Protein AF-A0A367ZL76-F1 (afdb_monomer_lite)

Organism: NCBI:txid2268124

InterPro domains:
  IPR005358 Putative zinc- or iron-chelating domain containing protein [PF03692] (53-136)

pLDDT: mean 91.76, std 6.11, range [69.75, 98.56]

Foldseek 3Di:
DAFPVVVLVVLLVVCVVCVVLLLVLLLVVLVVVPCFCVVVQVVLVVLAFDKDFLLPQPPQFQWWAFLSLLSVQSVVCVVPHDPVVSSQLLSLLSNQVVQWDQDPNWTTRGHSQQDVVVSDRNSVVSDGPVVRQQQFQAPVRDHNDPRMDTPDDDDDHCYPVNVVVSVVSSVVRGDWDDLDPPADTDRIGGSSLSSCCSRPNNVVSSVCCVNHVCNNGPVSVVVVVVSVD

Structure (mmCIF, N/CA/C/O backbone):
data_AF-A0A367ZL76-F1
#
_entry.id   AF-A0A367ZL76-F1
#
loop_
_atom_site.group_PDB
_atom_site.id
_atom_site.type_symbol
_atom_site.label_atom_id
_atom_site.label_alt_id
_atom_site.label_comp_id
_atom_site.label_asym_id
_atom_site.label_entity_id
_atom_site.label_seq_id
_atom_site.pdbx_PDB_ins_code
_atom_site.Cartn_x
_atom_site.Cartn_y
_atom_site.Cartn_z
_atom_site.occupancy
_atom_site.B_iso_or_equiv
_atom_site.auth_seq_id
_atom_site.auth_comp_id
_atom_site.auth_asym_id
_atom_site.auth_atom_id
_atom_site.pdbx_PDB_model_num
ATOM 1 N N . MET A 1 1 ? 11.380 2.731 17.908 1.00 74.88 1 MET A N 1
ATOM 2 C CA . MET A 1 1 ? 10.013 3.275 18.017 1.00 74.88 1 MET A CA 1
ATOM 3 C C . MET A 1 1 ? 9.131 2.071 18.234 1.00 74.88 1 MET A C 1
ATOM 5 O O . MET A 1 1 ? 9.149 1.191 17.380 1.00 74.88 1 MET A O 1
ATOM 9 N N . ASP A 1 2 ? 8.483 1.979 19.387 1.00 87.50 2 ASP A N 1
ATOM 10 C CA . ASP A 1 2 ? 7.754 0.767 19.758 1.00 87.50 2 ASP A CA 1
ATOM 11 C C . ASP A 1 2 ? 6.302 0.869 19.304 1.00 87.50 2 ASP A C 1
ATOM 13 O O . ASP A 1 2 ? 5.706 1.945 19.310 1.00 87.50 2 ASP A O 1
ATOM 17 N N . MET A 1 3 ? 5.745 -0.258 18.872 1.00 93.50 3 MET A N 1
ATOM 18 C CA . MET A 1 3 ? 4.365 -0.319 18.407 1.00 93.50 3 MET A CA 1
ATOM 19 C C . MET A 1 3 ? 3.394 -0.171 19.580 1.00 93.50 3 MET A C 1
ATOM 21 O O . MET A 1 3 ? 3.535 -0.850 20.601 1.00 93.50 3 MET A O 1
ATOM 25 N N . ASN A 1 4 ? 2.365 0.659 19.418 1.00 96.44 4 ASN A N 1
ATOM 26 C CA . ASN A 1 4 ? 1.336 0.861 20.434 1.00 96.44 4 ASN A CA 1
ATOM 27 C C . ASN A 1 4 ? 0.399 -0.359 20.525 1.00 96.44 4 ASN A C 1
ATOM 29 O O . ASN A 1 4 ? -0.630 -0.436 19.850 1.00 96.44 4 ASN A O 1
ATOM 33 N N . GLN A 1 5 ? 0.761 -1.330 21.368 1.00 96.44 5 GLN A N 1
ATOM 34 C CA . GLN A 1 5 ? 0.045 -2.607 21.500 1.00 96.44 5 GLN A CA 1
ATOM 35 C C . GLN A 1 5 ? -1.406 -2.440 21.972 1.00 96.44 5 GLN A C 1
ATOM 37 O O . GLN A 1 5 ? -2.297 -3.155 21.515 1.00 96.44 5 GLN A O 1
ATOM 42 N N . THR A 1 6 ? -1.668 -1.468 22.850 1.00 97.62 6 THR A N 1
ATOM 43 C CA . THR A 1 6 ? -3.025 -1.178 23.335 1.00 97.62 6 THR A CA 1
ATOM 44 C C . THR A 1 6 ? -3.912 -0.662 22.208 1.00 97.62 6 THR A C 1
ATOM 46 O O . THR A 1 6 ? -5.056 -1.101 22.077 1.00 97.62 6 THR A O 1
ATOM 49 N N . LEU A 1 7 ? -3.397 0.258 21.384 1.00 97.50 7 LEU A N 1
ATOM 50 C CA . LEU A 1 7 ? -4.126 0.763 20.224 1.00 97.50 7 LEU A CA 1
ATOM 51 C C . LEU A 1 7 ? -4.328 -0.335 19.178 1.00 97.50 7 LEU A C 1
ATOM 53 O O . LEU A 1 7 ? -5.436 -0.465 18.665 1.00 97.50 7 LEU A O 1
ATOM 57 N N . LEU A 1 8 ? -3.298 -1.142 18.897 1.00 97.56 8 LEU A N 1
ATOM 58 C CA . LEU A 1 8 ? -3.395 -2.257 17.955 1.00 97.56 8 LEU A CA 1
ATOM 59 C C . LEU A 1 8 ? -4.484 -3.247 18.376 1.00 97.56 8 LEU A C 1
ATOM 61 O O . LEU A 1 8 ? -5.343 -3.572 17.564 1.00 97.56 8 LEU A O 1
ATOM 65 N N . SER A 1 9 ? -4.484 -3.678 19.639 1.00 97.81 9 SER A N 1
ATOM 66 C CA . SER A 1 9 ? -5.481 -4.617 20.164 1.00 97.81 9 SER A CA 1
ATOM 67 C C . SER A 1 9 ? -6.907 -4.072 20.008 1.00 97.81 9 SER A C 1
ATOM 69 O O . SER A 1 9 ? -7.743 -4.696 19.356 1.00 97.81 9 SER A O 1
ATOM 71 N N . ARG A 1 10 ? -7.149 -2.832 20.462 1.00 98.06 10 ARG A N 1
ATOM 72 C CA . ARG A 1 10 ? -8.456 -2.166 20.308 1.00 98.06 10 ARG A CA 1
ATOM 73 C C . ARG A 1 10 ? -8.877 -2.027 18.848 1.00 98.06 10 ARG A C 1
ATOM 75 O O . ARG A 1 10 ? -10.049 -2.209 18.536 1.00 98.06 10 ARG A O 1
ATOM 82 N N . LEU A 1 11 ? -7.940 -1.689 17.962 1.00 98.12 11 LEU A N 1
ATOM 83 C CA . LEU A 1 11 ? -8.207 -1.578 16.531 1.00 98.12 11 LEU A CA 1
ATOM 84 C C . LEU A 1 11 ? -8.588 -2.934 15.932 1.00 98.12 11 LEU A C 1
ATOM 86 O O . LEU A 1 11 ? -9.481 -2.983 15.095 1.00 98.12 11 LEU A O 1
ATOM 90 N N . MET A 1 12 ? -7.933 -4.028 16.330 1.00 98.06 12 MET A N 1
ATOM 91 C CA . MET A 1 12 ? -8.240 -5.357 15.795 1.00 98.06 12 MET A CA 1
ATOM 92 C C . MET A 1 12 ? -9.598 -5.869 16.285 1.00 98.06 12 MET A C 1
ATOM 94 O O . MET A 1 12 ? -10.345 -6.427 15.478 1.00 98.06 12 MET A O 1
ATOM 98 N N . ASP A 1 13 ? -9.948 -5.620 17.550 1.00 98.19 13 ASP A N 1
ATOM 99 C CA . ASP A 1 13 ? -11.282 -5.914 18.093 1.00 98.19 13 ASP A CA 1
ATOM 100 C C . ASP A 1 13 ? -12.370 -5.145 17.334 1.00 98.19 13 ASP A C 1
ATOM 102 O O . ASP A 1 13 ? -13.385 -5.705 16.915 1.00 98.19 13 ASP A O 1
ATOM 106 N N . ASP A 1 14 ? -12.126 -3.858 17.097 1.00 98.12 14 ASP A N 1
ATOM 107 C CA . ASP A 1 14 ? -13.028 -2.979 16.364 1.00 98.12 14 ASP A CA 1
ATOM 108 C C . ASP A 1 14 ? -13.160 -3.374 14.881 1.00 98.12 14 ASP A C 1
ATOM 110 O O . ASP A 1 14 ? -14.270 -3.433 14.347 1.00 98.12 14 ASP A O 1
ATOM 114 N N . VAL A 1 15 ? -12.052 -3.739 14.225 1.00 98.12 15 VAL A N 1
ATOM 115 C CA . VAL A 1 15 ? -12.063 -4.307 12.869 1.00 98.12 15 VAL A CA 1
ATOM 116 C C . VAL A 1 15 ? -12.888 -5.587 12.834 1.00 98.12 15 VAL A C 1
ATOM 118 O O . VAL A 1 15 ? -13.666 -5.754 11.900 1.00 98.12 15 VAL A O 1
ATOM 121 N N . GLU A 1 16 ? -12.759 -6.485 13.811 1.00 97.50 16 GLU A N 1
ATOM 122 C CA . GLU A 1 16 ? -13.524 -7.736 13.833 1.00 97.50 16 GLU A CA 1
ATOM 123 C C . GLU A 1 16 ? -15.026 -7.480 14.021 1.00 97.50 16 GLU A C 1
ATOM 125 O O . GLU A 1 16 ? -15.838 -8.024 13.267 1.00 97.50 16 GLU A O 1
ATOM 130 N N . ALA A 1 17 ? -15.393 -6.598 14.953 1.00 98.19 17 ALA A N 1
ATOM 131 C CA . ALA A 1 17 ? -16.783 -6.249 15.240 1.00 98.19 17 ALA A CA 1
ATOM 132 C C . ALA A 1 17 ? -17.466 -5.499 14.081 1.00 98.19 17 ALA A C 1
ATOM 134 O O . ALA A 1 17 ? -18.638 -5.740 13.780 1.00 98.19 17 ALA A O 1
ATOM 135 N N . HIS A 1 18 ? -16.738 -4.613 13.395 1.00 98.31 18 HIS A N 1
ATOM 136 C CA . HIS A 1 18 ? -17.308 -3.667 12.428 1.00 98.31 18 HIS A CA 1
ATOM 137 C C . HIS A 1 18 ? -16.842 -3.888 10.982 1.00 98.31 18 HIS A C 1
ATOM 139 O O . HIS A 1 18 ? -17.105 -3.054 10.107 1.00 98.31 18 HIS A O 1
ATOM 145 N N . PHE A 1 19 ? -16.221 -5.034 10.678 1.00 98.50 19 PHE A N 1
ATOM 146 C CA . PHE A 1 19 ? -15.614 -5.304 9.370 1.00 98.50 19 PHE A CA 1
ATOM 147 C C . PHE A 1 19 ? -16.551 -5.037 8.181 1.00 98.50 19 PHE A C 1
ATOM 149 O O . PHE A 1 19 ? -16.131 -4.486 7.164 1.00 98.50 19 PHE A O 1
ATOM 156 N N . GLY A 1 20 ? -17.832 -5.409 8.288 1.00 98.38 20 GLY A N 1
ATOM 157 C CA . GLY A 1 20 ? -18.810 -5.190 7.216 1.00 98.38 20 GLY A CA 1
ATOM 158 C C . GLY A 1 20 ? -18.990 -3.711 6.853 1.00 98.38 20 GLY A C 1
ATOM 159 O O . GLY A 1 20 ? -19.074 -3.374 5.670 1.00 98.38 20 GLY A O 1
ATOM 160 N N . ALA A 1 21 ? -18.989 -2.825 7.852 1.00 98.31 21 ALA A N 1
ATOM 161 C CA . ALA A 1 21 ? -19.092 -1.385 7.641 1.00 98.31 21 ALA A CA 1
ATOM 162 C C . ALA A 1 21 ? -17.814 -0.817 7.004 1.00 98.31 21 ALA A C 1
ATOM 164 O O . ALA A 1 21 ? -17.902 -0.015 6.071 1.00 98.31 21 ALA A O 1
ATOM 165 N N . TYR A 1 22 ? -16.637 -1.275 7.444 1.00 98.44 22 TYR A N 1
ATOM 166 C CA . TYR A 1 22 ? -15.348 -0.849 6.878 1.00 98.44 22 TYR A CA 1
ATOM 167 C C . TYR A 1 22 ? -15.199 -1.286 5.433 1.00 98.44 22 TYR A C 1
ATOM 169 O O . TYR A 1 22 ? -14.896 -0.460 4.574 1.00 98.44 22 TYR A O 1
ATOM 177 N N . LEU A 1 23 ? -15.520 -2.548 5.144 1.00 98.38 23 LEU A N 1
ATOM 178 C CA . LEU A 1 23 ? -15.531 -3.082 3.789 1.00 98.38 23 LEU A CA 1
ATOM 179 C C . LEU A 1 23 ? -16.425 -2.247 2.866 1.00 98.38 23 LEU A C 1
ATOM 181 O O . LEU A 1 23 ? -15.996 -1.866 1.779 1.00 98.38 23 LEU A O 1
ATOM 185 N N . LYS A 1 24 ? -17.647 -1.917 3.306 1.00 98.25 24 LYS A N 1
ATOM 186 C CA . LYS A 1 24 ? -18.568 -1.085 2.522 1.00 98.25 24 LYS A CA 1
ATOM 187 C C . LYS A 1 24 ? -17.958 0.284 2.205 1.00 98.25 24 LYS A C 1
ATOM 189 O O . LYS A 1 24 ? -17.983 0.690 1.048 1.00 98.25 24 LYS A O 1
ATOM 194 N N . ARG A 1 25 ? -17.393 0.978 3.199 1.00 98.25 25 ARG A N 1
ATOM 195 C CA . ARG A 1 25 ? -16.771 2.304 3.012 1.00 98.25 25 ARG A CA 1
ATOM 196 C C . ARG A 1 25 ? -15.567 2.256 2.067 1.00 98.25 25 ARG A C 1
ATOM 198 O O . ARG A 1 25 ? -15.474 3.076 1.162 1.00 98.25 25 ARG A O 1
ATOM 205 N N . ILE A 1 26 ? -14.699 1.259 2.229 1.00 97.81 26 ILE A N 1
ATOM 206 C CA . ILE A 1 26 ? -13.517 1.022 1.384 1.00 97.81 26 ILE A CA 1
ATOM 207 C C . ILE A 1 26 ? -13.893 0.855 -0.096 1.00 97.81 26 ILE A C 1
ATOM 209 O O . ILE A 1 26 ? -13.276 1.473 -0.968 1.00 97.81 26 ILE A O 1
ATOM 213 N N . LEU A 1 27 ? -14.911 0.036 -0.382 1.00 97.56 27 LEU A N 1
ATOM 214 C CA . LEU A 1 27 ? -15.357 -0.236 -1.752 1.00 97.56 27 LEU A CA 1
ATOM 215 C C . LEU A 1 27 ? -16.113 0.956 -2.360 1.00 97.56 27 LEU A C 1
ATOM 217 O O . LEU A 1 27 ? -15.884 1.301 -3.524 1.00 97.56 27 LEU A O 1
ATOM 221 N N . LEU A 1 28 ? -16.981 1.610 -1.577 1.00 97.44 28 LEU A N 1
ATOM 222 C CA . LEU A 1 28 ? -17.715 2.798 -2.026 1.00 97.44 28 LEU A CA 1
ATOM 223 C C . LEU A 1 28 ? -16.769 3.938 -2.383 1.00 97.44 28 LEU A C 1
ATOM 225 O O . LEU A 1 28 ? -16.916 4.509 -3.457 1.00 97.44 28 LEU A O 1
ATOM 229 N N . ALA A 1 29 ? -15.740 4.182 -1.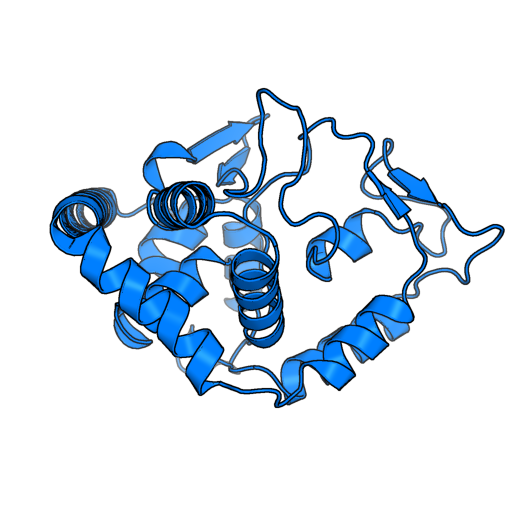572 1.00 96.00 29 ALA A N 1
ATOM 230 C CA . ALA A 1 29 ? -14.777 5.241 -1.832 1.00 96.00 29 ALA A CA 1
ATOM 231 C C . ALA A 1 29 ? -14.137 5.153 -3.226 1.00 96.00 29 ALA A C 1
ATOM 233 O O . ALA A 1 29 ? -14.003 6.158 -3.912 1.00 96.00 29 ALA A O 1
ATOM 234 N N . SER A 1 30 ? -13.779 3.949 -3.687 1.00 94.38 30 SER A N 1
ATOM 235 C CA . SER A 1 30 ? -13.193 3.776 -5.028 1.00 94.38 30 SER A CA 1
ATOM 236 C C . SER A 1 30 ? -14.213 3.880 -6.159 1.00 94.38 30 SER A C 1
ATOM 238 O O . SER A 1 30 ? -13.843 4.179 -7.297 1.00 94.38 30 SER A O 1
ATOM 240 N N . THR A 1 31 ? -15.487 3.633 -5.859 1.00 93.69 31 THR A N 1
ATOM 241 C CA . THR A 1 31 ? -16.592 3.835 -6.801 1.00 93.69 31 THR A CA 1
ATOM 242 C C . THR A 1 31 ? -16.880 5.330 -6.956 1.00 93.69 31 THR A C 1
ATOM 244 O O . THR A 1 31 ? -16.923 5.824 -8.080 1.00 93.69 31 THR A O 1
ATOM 247 N N . GLU A 1 32 ? -16.989 6.047 -5.835 1.00 94.38 32 GLU A N 1
ATOM 248 C CA . GLU A 1 32 ? -17.262 7.488 -5.747 1.00 94.38 32 GLU A CA 1
ATOM 249 C C . GLU A 1 32 ? -16.110 8.344 -6.279 1.00 94.38 32 GLU A C 1
ATOM 251 O O . GLU A 1 32 ? -16.359 9.361 -6.919 1.00 94.38 32 GLU A O 1
ATOM 256 N N . TYR A 1 33 ? -14.860 7.901 -6.103 1.00 93.19 33 TYR A N 1
ATOM 257 C CA . TYR A 1 33 ? -13.687 8.552 -6.697 1.00 93.19 33 TYR A CA 1
ATOM 258 C C . TYR A 1 33 ? -13.781 8.661 -8.233 1.00 93.19 33 TYR A C 1
ATOM 260 O O . TYR A 1 33 ? -13.236 9.578 -8.846 1.00 93.19 33 TYR A O 1
ATOM 268 N N . GLY A 1 34 ? -14.505 7.741 -8.880 1.00 92.00 34 GLY A N 1
ATOM 269 C CA . GLY A 1 34 ? -14.722 7.776 -10.322 1.00 92.00 34 GLY A CA 1
ATOM 270 C C . GLY A 1 34 ? -13.472 7.418 -11.134 1.00 92.00 34 GLY A C 1
ATOM 271 O O . GLY A 1 34 ? -12.679 6.564 -10.745 1.00 92.00 34 GLY A O 1
ATOM 272 N N . MET A 1 35 ? -13.345 8.017 -12.320 1.00 91.62 35 MET A N 1
ATOM 273 C CA . MET A 1 35 ? -12.279 7.719 -13.291 1.00 91.62 35 MET A CA 1
ATOM 274 C C . MET A 1 35 ? -11.158 8.764 -13.320 1.00 91.62 35 MET A C 1
ATOM 276 O O . MET A 1 35 ? -10.256 8.655 -14.149 1.00 91.62 35 MET A O 1
ATOM 280 N N . PHE A 1 36 ? -11.213 9.783 -12.461 1.00 91.81 36 PHE A N 1
ATOM 281 C CA . PHE A 1 36 ? -10.208 10.843 -12.440 1.00 91.81 36 PHE A CA 1
ATOM 282 C C . PHE A 1 36 ? -8.806 10.252 -12.224 1.00 91.81 36 PHE A C 1
ATOM 284 O O . PHE A 1 36 ? -8.637 9.342 -11.423 1.00 91.81 36 PHE A O 1
ATOM 291 N N . GLY A 1 37 ? -7.811 10.703 -12.991 1.00 93.12 37 GLY A N 1
ATOM 292 C CA . GLY A 1 37 ? -6.417 10.258 -12.863 1.00 93.12 37 GLY A CA 1
ATOM 293 C C . GLY A 1 37 ? -6.109 8.808 -13.279 1.00 93.12 37 GLY A C 1
ATOM 294 O O . GLY A 1 37 ? -4.978 8.532 -13.667 1.00 93.12 37 GLY A O 1
ATOM 295 N N . LEU A 1 38 ? -7.076 7.881 -13.278 1.00 94.75 38 LEU A N 1
ATOM 296 C CA . LEU A 1 38 ? -6.830 6.458 -13.568 1.00 94.75 38 LEU A CA 1
ATOM 297 C C . LEU A 1 38 ? -6.291 6.196 -14.986 1.00 94.75 38 LEU A C 1
ATOM 299 O O . LEU A 1 38 ? -5.330 5.437 -15.096 1.00 94.75 38 LEU A O 1
ATOM 303 N N . PRO A 1 39 ? -6.808 6.826 -16.064 1.00 95.00 39 PRO A N 1
ATOM 304 C CA . PRO A 1 39 ? -6.225 6.665 -17.396 1.00 95.00 39 PRO A CA 1
ATOM 305 C C . PRO A 1 39 ? -4.779 7.164 -17.484 1.00 95.00 39 PRO A C 1
ATOM 307 O O . PRO A 1 39 ? -3.963 6.558 -18.175 1.00 95.00 39 PRO A O 1
ATOM 310 N N . LEU A 1 40 ? -4.451 8.247 -16.767 1.00 94.44 40 LEU A N 1
ATOM 311 C CA . LEU A 1 40 ? -3.082 8.752 -16.683 1.00 94.44 40 LEU A CA 1
ATOM 312 C C . LEU A 1 40 ? -2.195 7.758 -15.927 1.00 94.44 40 LEU A C 1
ATOM 314 O O . LEU A 1 40 ? -1.129 7.411 -16.424 1.00 94.44 40 LEU A O 1
ATOM 318 N N . LEU A 1 41 ? -2.650 7.240 -14.783 1.00 95.56 41 LEU A N 1
ATOM 319 C CA . LEU A 1 41 ? -1.924 6.210 -14.039 1.00 95.56 41 LEU A CA 1
ATOM 320 C C . LEU A 1 41 ? -1.647 4.973 -14.907 1.00 95.56 41 LEU A C 1
ATOM 322 O O . LEU A 1 41 ? -0.512 4.505 -14.950 1.00 95.56 41 LEU A O 1
ATOM 326 N N . ASP A 1 42 ? -2.657 4.469 -15.621 1.00 94.25 42 ASP A N 1
ATOM 327 C CA . ASP A 1 42 ? -2.503 3.319 -16.518 1.00 94.25 42 ASP A CA 1
ATOM 328 C C . ASP A 1 42 ? -1.489 3.617 -17.638 1.00 94.25 42 ASP A C 1
ATOM 330 O O . ASP A 1 42 ? -0.660 2.764 -17.959 1.00 94.25 42 ASP A O 1
ATOM 334 N N . ALA A 1 43 ? -1.503 4.826 -18.211 1.00 93.06 43 ALA A N 1
ATOM 335 C CA . ALA A 1 43 ? -0.513 5.244 -19.204 1.00 93.06 43 ALA A CA 1
ATOM 336 C C . ALA A 1 43 ? 0.912 5.262 -18.623 1.00 93.06 43 ALA A C 1
ATOM 338 O O . ALA A 1 43 ? 1.822 4.701 -19.231 1.00 93.06 43 ALA A O 1
ATOM 339 N N . LEU A 1 44 ? 1.096 5.822 -17.423 1.00 92.81 44 LEU A N 1
ATOM 340 C CA . LEU A 1 44 ? 2.391 5.854 -16.735 1.00 92.81 44 LEU A CA 1
ATOM 341 C C . LEU A 1 44 ? 2.877 4.440 -16.362 1.00 92.81 44 LEU A C 1
ATOM 343 O O . LEU A 1 44 ? 4.062 4.140 -16.482 1.00 92.81 44 LEU A O 1
ATOM 347 N N . HIS A 1 45 ? 1.984 3.536 -15.942 1.00 91.44 45 HIS A N 1
ATOM 348 C CA . HIS A 1 45 ? 2.327 2.129 -15.685 1.00 91.44 45 HIS A CA 1
ATOM 349 C C . HIS A 1 45 ? 2.730 1.376 -16.953 1.00 91.44 45 HIS A C 1
ATOM 351 O O . HIS A 1 45 ? 3.576 0.483 -16.871 1.00 91.44 45 HIS A O 1
ATOM 357 N N . ASN A 1 46 ? 2.095 1.683 -18.085 1.00 89.44 46 ASN A N 1
ATOM 358 C CA . ASN A 1 46 ? 2.357 1.039 -19.374 1.00 89.44 46 ASN A CA 1
ATOM 359 C C . ASN A 1 46 ? 3.658 1.511 -20.028 1.00 89.44 46 ASN A C 1
ATOM 361 O O . ASN A 1 46 ? 4.197 0.787 -20.861 1.00 89.44 46 ASN A O 1
ATOM 365 N N . ASP A 1 47 ? 4.150 2.684 -19.641 1.00 88.38 47 ASP A N 1
ATOM 366 C CA . ASP A 1 47 ? 5.437 3.217 -20.084 1.00 88.38 47 ASP A CA 1
ATOM 367 C C . ASP A 1 47 ? 6.635 2.483 -19.450 1.00 88.38 47 ASP A C 1
ATOM 369 O O . ASP A 1 47 ? 7.727 2.449 -20.011 1.00 88.38 47 ASP A O 1
ATOM 373 N N . LEU A 1 48 ? 6.432 1.830 -18.299 1.00 88.31 48 LEU A N 1
ATOM 374 C CA . LEU A 1 48 ? 7.482 1.044 -17.661 1.00 88.31 48 LEU A CA 1
ATOM 375 C C . LEU A 1 48 ? 7.736 -0.295 -18.372 1.00 88.31 48 LEU A C 1
ATOM 377 O O . LEU A 1 48 ? 6.786 -0.962 -18.804 1.00 88.31 48 LEU A O 1
ATOM 381 N N . PRO A 1 49 ? 8.996 -0.776 -18.391 1.00 86.94 49 PRO A N 1
ATOM 382 C CA . PRO A 1 49 ? 9.313 -2.090 -18.928 1.00 86.94 49 PRO A CA 1
ATOM 383 C C . PRO A 1 49 ? 8.509 -3.202 -18.256 1.00 86.94 49 PRO A C 1
ATOM 385 O O . PRO A 1 49 ? 8.280 -3.217 -17.040 1.00 86.94 49 PRO A O 1
ATOM 388 N N . ARG A 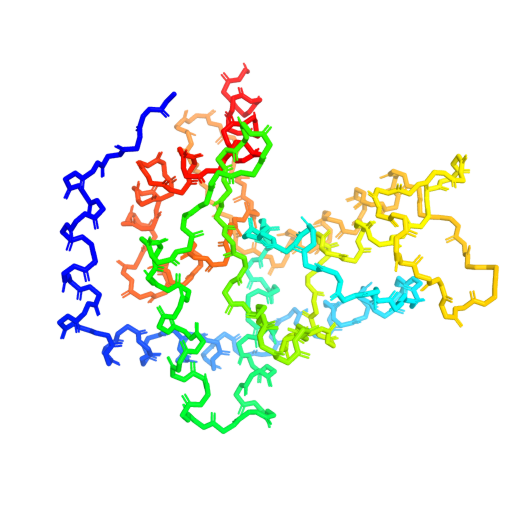1 50 ? 8.084 -4.179 -19.059 1.00 85.56 50 ARG A N 1
ATOM 389 C CA . ARG A 1 50 ? 7.331 -5.319 -18.544 1.00 85.56 50 ARG A CA 1
ATOM 390 C C . ARG A 1 50 ? 8.285 -6.309 -17.901 1.00 85.56 50 ARG A C 1
ATOM 392 O O . ARG A 1 50 ? 9.252 -6.745 -18.515 1.00 85.56 50 ARG A O 1
ATOM 399 N N . THR A 1 51 ? 7.956 -6.705 -16.679 1.00 87.56 51 THR A N 1
ATOM 400 C CA . THR A 1 51 ? 8.715 -7.693 -15.913 1.00 87.56 51 THR A CA 1
ATOM 401 C C . THR A 1 51 ? 7.827 -8.830 -15.426 1.00 87.56 51 THR A C 1
ATOM 403 O O . THR A 1 51 ? 6.618 -8.651 -15.208 1.00 87.56 51 THR A O 1
ATOM 406 N N . ARG A 1 52 ? 8.442 -9.997 -15.226 1.00 87.38 52 ARG A N 1
ATOM 407 C CA . ARG A 1 52 ? 7.859 -11.165 -14.567 1.00 87.38 52 ARG A CA 1
ATOM 408 C C . ARG A 1 52 ? 8.531 -11.386 -13.215 1.00 87.38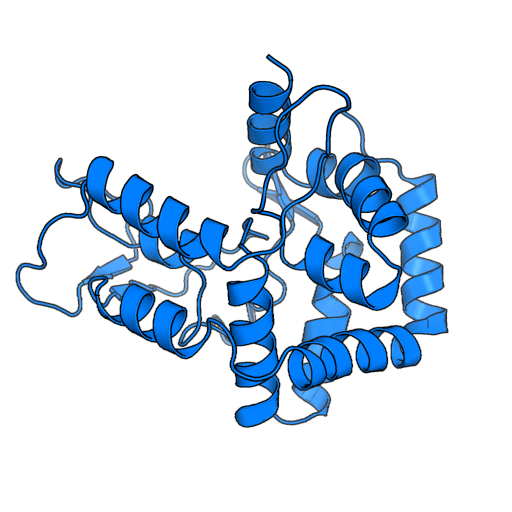 52 ARG A C 1
ATOM 410 O O . ARG A 1 52 ? 9.749 -11.508 -13.136 1.00 87.38 52 ARG A O 1
ATOM 417 N N . CYS A 1 53 ? 7.721 -11.455 -12.163 1.00 88.44 53 CYS A N 1
ATOM 418 C CA . CYS A 1 53 ? 8.161 -11.856 -10.830 1.00 88.44 53 CYS A CA 1
ATOM 419 C C . CYS A 1 53 ? 8.437 -13.368 -10.782 1.00 88.44 53 CYS A C 1
ATOM 421 O O . CYS A 1 53 ? 7.658 -14.148 -11.324 1.00 88.44 53 CYS A O 1
ATOM 423 N N . GLY A 1 54 ? 9.505 -13.784 -10.096 1.00 87.69 54 GLY A N 1
ATOM 424 C CA . GLY A 1 54 ? 9.804 -15.194 -9.811 1.00 87.69 54 GLY A CA 1
ATOM 425 C C . GLY A 1 54 ? 9.001 -15.796 -8.651 1.00 87.69 54 GLY A C 1
ATOM 426 O O . GLY A 1 54 ? 9.289 -16.910 -8.221 1.00 87.69 54 GLY A O 1
ATOM 427 N N . ASP A 1 55 ? 8.022 -15.061 -8.110 1.00 88.19 55 ASP A N 1
ATOM 428 C CA . ASP A 1 55 ? 7.020 -15.576 -7.172 1.00 88.19 55 ASP A CA 1
ATOM 429 C C . ASP A 1 55 ? 7.595 -16.218 -5.888 1.00 88.19 55 ASP A C 1
ATOM 431 O O . ASP A 1 55 ? 6.997 -17.107 -5.272 1.00 88.19 55 ASP A O 1
ATOM 435 N N . CYS A 1 56 ? 8.762 -15.747 -5.434 1.00 88.06 56 CYS A N 1
ATOM 436 C CA . CYS A 1 56 ? 9.438 -16.255 -4.234 1.00 88.06 56 CYS A CA 1
ATOM 437 C C . CYS A 1 56 ? 8.904 -15.670 -2.914 1.00 88.06 56 CYS A C 1
ATOM 439 O O . CYS A 1 56 ? 9.164 -16.228 -1.855 1.00 88.06 56 CYS A O 1
ATOM 441 N N . GLY A 1 57 ? 8.174 -14.550 -2.956 1.00 87.62 57 GLY A N 1
ATOM 442 C CA . GLY A 1 57 ? 7.616 -13.897 -1.763 1.00 87.62 57 GLY A CA 1
ATOM 443 C C . GLY A 1 57 ? 8.614 -13.078 -0.930 1.00 87.62 57 GLY A C 1
ATOM 444 O O . GLY A 1 57 ? 8.213 -12.433 0.037 1.00 87.62 57 GLY A O 1
ATOM 445 N N . ALA A 1 58 ? 9.900 -13.045 -1.298 1.00 85.88 58 ALA A N 1
ATOM 446 C CA . ALA A 1 58 ? 10.947 -12.393 -0.503 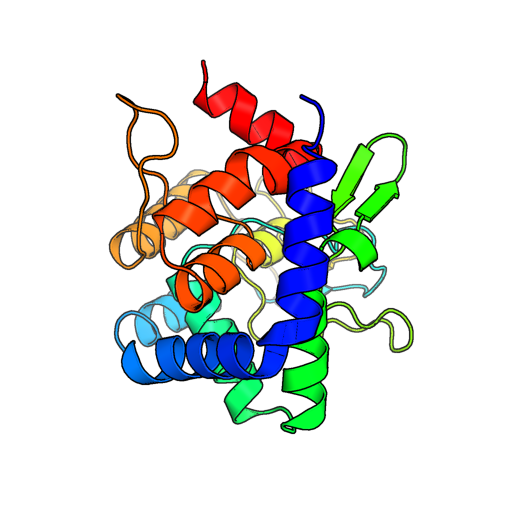1.00 85.88 58 ALA A CA 1
ATOM 447 C C . ALA A 1 58 ? 10.735 -10.874 -0.328 1.00 85.88 58 ALA A C 1
ATOM 449 O O . ALA A 1 58 ? 10.951 -10.340 0.761 1.00 85.88 58 ALA A O 1
ATOM 450 N N . CYS A 1 59 ? 10.270 -10.190 -1.379 1.00 86.12 59 CYS A N 1
ATOM 451 C CA . CYS A 1 59 ? 9.987 -8.750 -1.372 1.00 86.12 59 CYS A CA 1
ATOM 452 C C . CYS A 1 59 ? 8.517 -8.402 -1.067 1.00 86.12 59 CYS A C 1
ATOM 454 O O . CYS A 1 59 ? 8.154 -7.227 -1.063 1.00 86.12 59 CYS A O 1
ATOM 456 N N . CYS A 1 60 ? 7.653 -9.396 -0.816 1.00 89.88 60 CYS A N 1
ATOM 457 C CA . CYS A 1 60 ? 6.217 -9.186 -0.613 1.00 89.88 60 CYS A CA 1
ATOM 458 C C . CYS A 1 60 ? 5.909 -8.607 0.777 1.00 89.88 60 CYS A C 1
ATOM 460 O O . CYS A 1 60 ? 5.526 -9.328 1.700 1.00 89.88 60 CYS A O 1
ATOM 462 N N . ASN A 1 61 ? 6.008 -7.284 0.891 1.00 90.06 61 ASN A N 1
ATOM 463 C CA . ASN A 1 61 ? 5.665 -6.514 2.086 1.00 90.06 61 ASN A CA 1
ATOM 464 C C . ASN A 1 61 ? 4.605 -5.446 1.773 1.00 90.06 61 ASN A C 1
ATOM 466 O O . ASN A 1 61 ? 4.306 -5.169 0.609 1.00 90.06 61 ASN A O 1
ATOM 470 N N . ALA A 1 62 ? 4.023 -4.857 2.813 1.00 88.31 62 ALA A N 1
ATOM 471 C CA . ALA A 1 62 ? 3.221 -3.650 2.712 1.00 88.31 62 ALA A CA 1
ATOM 472 C C . ALA A 1 62 ? 4.124 -2.498 2.250 1.00 88.31 62 ALA A C 1
ATOM 474 O O . ALA A 1 62 ? 4.955 -1.993 3.005 1.00 88.31 62 ALA A O 1
ATOM 475 N N . VAL A 1 63 ? 3.999 -2.143 0.973 1.00 88.25 63 VAL A N 1
ATOM 476 C CA . VAL A 1 63 ? 4.734 -1.042 0.348 1.00 88.25 63 VAL A CA 1
ATOM 477 C C . VAL A 1 63 ? 3.881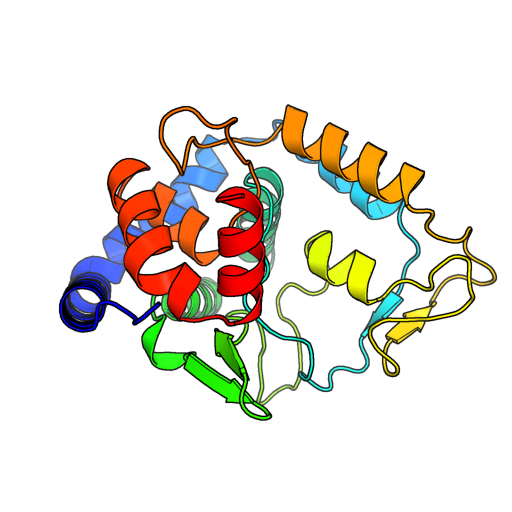 0.218 0.347 1.00 88.25 63 VAL A C 1
ATOM 479 O O . VAL A 1 63 ? 2.658 0.139 0.219 1.00 88.25 63 VAL A O 1
ATOM 482 N N . SER A 1 64 ? 4.530 1.375 0.468 1.00 92.62 64 SER A N 1
ATOM 483 C CA . SER A 1 64 ? 3.854 2.661 0.330 1.00 92.62 64 SER A CA 1
ATOM 484 C C . SER A 1 64 ? 3.467 2.918 -1.121 1.00 92.62 64 SER A C 1
ATOM 486 O O . SER A 1 64 ? 4.271 2.722 -2.032 1.00 92.62 64 SER A O 1
ATOM 488 N N . ILE A 1 65 ? 2.229 3.358 -1.320 1.00 95.31 65 ILE A N 1
ATOM 489 C CA . ILE A 1 65 ? 1.622 3.649 -2.615 1.00 95.31 65 ILE A CA 1
ATOM 490 C C . ILE A 1 65 ? 0.882 4.990 -2.547 1.00 95.31 65 ILE A C 1
ATOM 492 O O . ILE A 1 65 ? 0.426 5.376 -1.464 1.00 95.31 65 ILE A O 1
ATOM 496 N N . PRO A 1 66 ? 0.703 5.693 -3.670 1.00 96.25 66 PRO A N 1
ATOM 497 C CA . PRO A 1 66 ? -0.206 6.827 -3.746 1.00 96.25 66 PRO A CA 1
ATOM 498 C C . PRO A 1 66 ? -1.682 6.413 -3.731 1.00 96.25 66 PRO A C 1
ATOM 500 O O . PRO A 1 66 ? -2.036 5.287 -4.092 1.00 96.25 66 PRO A O 1
ATOM 503 N N . SER A 1 67 ? -2.567 7.327 -3.331 1.00 96.94 67 SER A N 1
ATOM 504 C CA . SER A 1 67 ? -4.017 7.060 -3.246 1.00 96.94 67 SER A CA 1
ATOM 505 C C . SER A 1 67 ? -4.635 6.649 -4.583 1.00 96.94 67 SER A C 1
ATOM 507 O O . SER A 1 67 ? -5.515 5.786 -4.614 1.00 96.94 67 SER A O 1
ATOM 509 N N . ILE A 1 68 ? -4.148 7.186 -5.705 1.00 96.94 68 ILE A N 1
ATOM 510 C CA . ILE A 1 68 ? -4.621 6.769 -7.030 1.00 96.94 68 ILE A CA 1
ATOM 511 C C . ILE A 1 68 ? -4.316 5.285 -7.310 1.00 96.94 68 ILE A C 1
ATOM 513 O O . ILE A 1 68 ? -5.146 4.579 -7.887 1.00 96.94 68 ILE A O 1
ATOM 517 N N . GLU A 1 69 ? -3.177 4.764 -6.836 1.00 97.25 69 GLU A N 1
ATOM 518 C CA . GLU A 1 69 ? -2.839 3.341 -6.968 1.00 97.25 69 GLU A CA 1
ATOM 519 C C . GLU A 1 69 ? -3.721 2.468 -6.072 1.00 97.25 69 GLU A C 1
ATOM 521 O O . GLU A 1 69 ? -4.134 1.386 -6.495 1.00 97.25 69 GLU A O 1
ATOM 526 N N . TYR A 1 70 ? -4.090 2.950 -4.878 1.00 97.62 70 TYR A N 1
ATOM 527 C CA . TYR A 1 70 ? -5.104 2.290 -4.051 1.00 97.62 70 TYR A CA 1
ATOM 528 C C . TYR A 1 70 ? -6.415 2.129 -4.832 1.00 97.62 70 TYR A C 1
ATOM 530 O O . TYR A 1 70 ? -6.927 1.014 -4.948 1.00 97.62 70 TYR A O 1
ATOM 538 N N . HIS A 1 71 ? -6.933 3.206 -5.430 1.00 97.75 71 HIS A N 1
ATOM 539 C CA . HIS A 1 71 ? -8.182 3.144 -6.192 1.00 97.75 71 HIS A CA 1
ATOM 540 C C . HIS A 1 71 ? -8.078 2.197 -7.383 1.00 97.75 71 HIS A C 1
ATOM 542 O O . HIS A 1 71 ? -9.000 1.414 -7.635 1.00 97.75 71 HIS A O 1
ATOM 548 N N . ARG A 1 72 ? -6.941 2.208 -8.083 1.00 97.44 72 ARG A N 1
ATOM 549 C CA . ARG A 1 72 ? -6.692 1.288 -9.193 1.00 97.44 72 ARG A CA 1
ATOM 550 C C . ARG A 1 72 ? -6.730 -0.174 -8.752 1.00 97.44 72 ARG A C 1
ATOM 552 O O . ARG A 1 72 ? -7.376 -0.977 -9.429 1.00 97.44 72 ARG A O 1
ATOM 559 N N . ILE A 1 73 ? -6.091 -0.502 -7.627 1.00 97.62 73 ILE A N 1
ATOM 560 C CA . ILE A 1 73 ? -6.074 -1.852 -7.045 1.00 97.62 73 ILE A CA 1
ATOM 561 C C . ILE A 1 73 ? -7.488 -2.284 -6.645 1.00 97.62 73 ILE A C 1
ATOM 563 O O . ILE A 1 73 ? -7.931 -3.364 -7.033 1.00 97.62 73 ILE A O 1
ATOM 567 N N . ILE A 1 74 ? -8.223 -1.450 -5.904 1.00 97.75 74 ILE A N 1
ATOM 568 C CA . ILE A 1 74 ? -9.570 -1.803 -5.434 1.00 97.75 74 ILE A CA 1
ATOM 569 C C . ILE A 1 74 ? -10.530 -2.015 -6.609 1.00 97.75 74 ILE A C 1
ATOM 571 O O . ILE A 1 74 ? -11.252 -3.011 -6.630 1.00 97.75 74 ILE A O 1
ATOM 575 N N . ARG A 1 75 ? -10.511 -1.136 -7.619 1.00 96.88 75 ARG A N 1
ATOM 576 C CA . ARG A 1 75 ? -11.374 -1.271 -8.807 1.00 96.88 75 ARG A CA 1
ATOM 577 C C . ARG A 1 75 ? -11.052 -2.522 -9.612 1.00 96.88 75 ARG A C 1
ATOM 579 O O . ARG A 1 75 ? -11.960 -3.198 -10.083 1.00 96.88 75 ARG A O 1
ATOM 586 N N . ASP A 1 76 ? -9.775 -2.849 -9.747 1.00 97.19 76 ASP A N 1
ATOM 587 C CA . ASP A 1 76 ? -9.339 -4.064 -10.426 1.00 97.19 76 ASP A CA 1
ATOM 588 C C . ASP A 1 76 ? -9.801 -5.339 -9.699 1.00 97.19 76 ASP A C 1
ATOM 590 O O . ASP A 1 76 ? -10.311 -6.267 -10.332 1.00 97.19 76 ASP A O 1
ATOM 594 N N . LEU A 1 77 ? -9.708 -5.357 -8.366 1.00 97.19 77 LEU A N 1
ATOM 595 C CA . LEU A 1 77 ? -10.252 -6.441 -7.550 1.00 97.19 77 LEU A CA 1
ATOM 596 C C . LEU A 1 77 ? -11.769 -6.562 -7.729 1.00 97.19 77 LEU A C 1
ATOM 598 O O . LEU A 1 77 ? -12.255 -7.660 -7.980 1.00 97.19 77 LEU A O 1
ATOM 602 N N . MET A 1 78 ? -12.503 -5.447 -7.668 1.00 96.81 78 MET A N 1
ATOM 603 C CA . MET A 1 78 ? -13.957 -5.418 -7.881 1.00 96.81 78 MET A CA 1
ATOM 604 C C . MET A 1 78 ? -14.371 -5.893 -9.278 1.00 96.81 78 MET A C 1
ATOM 606 O O . MET A 1 78 ? -15.435 -6.487 -9.422 1.00 96.81 78 MET A O 1
ATOM 610 N N . ALA A 1 79 ? -13.548 -5.643 -10.297 1.00 96.56 79 ALA A N 1
ATOM 611 C CA . ALA A 1 79 ? -13.844 -6.019 -11.675 1.00 96.56 79 ALA A CA 1
ATOM 612 C C . ALA A 1 79 ? -13.547 -7.496 -11.984 1.00 96.56 79 ALA A C 1
ATOM 614 O O . ALA A 1 79 ? -14.222 -8.086 -12.825 1.00 96.56 79 ALA A O 1
ATOM 615 N N . ARG A 1 80 ? -12.523 -8.089 -11.352 1.00 96.81 80 ARG A N 1
ATOM 616 C CA . ARG A 1 80 ? -12.002 -9.416 -11.739 1.00 96.81 80 ARG A CA 1
ATOM 617 C C . ARG A 1 80 ? -12.219 -10.516 -10.709 1.00 96.81 80 ARG A C 1
ATOM 619 O O . ARG A 1 80 ? -12.140 -11.687 -11.069 1.00 96.81 80 ARG A O 1
ATOM 626 N N . GLN A 1 81 ? -12.406 -10.169 -9.438 1.00 96.19 81 GLN A N 1
ATOM 627 C CA . GLN A 1 81 ? -12.446 -11.138 -8.345 1.00 96.19 81 GLN A CA 1
ATOM 628 C C . GLN A 1 81 ? -13.865 -11.336 -7.827 1.00 96.19 81 GLN A C 1
ATOM 630 O O . GLN A 1 81 ? -14.697 -10.433 -7.847 1.00 96.19 81 GLN A O 1
ATOM 635 N N . ASN A 1 82 ? -14.140 -12.535 -7.316 1.00 96.50 82 ASN A N 1
ATOM 636 C CA . ASN A 1 82 ? -15.421 -12.801 -6.677 1.00 96.50 82 ASN A CA 1
ATOM 637 C C . ASN A 1 82 ? -15.525 -12.062 -5.318 1.00 96.50 82 ASN A C 1
ATOM 639 O O . ASN A 1 82 ? -14.506 -11.851 -4.648 1.00 96.50 82 ASN A O 1
ATOM 643 N N . PRO A 1 83 ? -16.743 -11.715 -4.857 1.00 96.94 83 PRO A N 1
ATOM 644 C CA . PRO A 1 83 ? -16.934 -10.966 -3.613 1.00 96.94 83 PRO A CA 1
ATOM 645 C C . PRO A 1 83 ? -16.337 -11.624 -2.361 1.00 96.94 83 PRO A C 1
ATOM 647 O O . PRO A 1 83 ? -15.882 -10.918 -1.460 1.00 96.94 83 PRO A O 1
ATOM 650 N N . ALA A 1 84 ? -16.308 -12.960 -2.291 1.00 97.38 84 ALA A N 1
ATOM 651 C CA . ALA A 1 84 ? -15.750 -13.677 -1.146 1.00 97.38 84 ALA A CA 1
ATOM 652 C C . ALA A 1 84 ? -14.229 -13.486 -1.049 1.00 97.38 84 ALA A C 1
ATOM 654 O O . ALA A 1 84 ? -13.709 -13.209 0.032 1.00 97.38 84 ALA A O 1
ATOM 655 N N . LEU A 1 85 ? -13.520 -13.545 -2.179 1.00 95.50 85 LEU A N 1
ATOM 656 C CA . LEU A 1 85 ? -12.086 -13.277 -2.222 1.00 95.50 85 LEU A CA 1
ATOM 657 C C . LEU A 1 85 ? -11.777 -11.813 -1.890 1.00 95.50 85 LEU A C 1
ATOM 659 O O . LEU A 1 85 ? -10.887 -11.557 -1.083 1.00 95.50 85 LEU A O 1
ATOM 663 N N . ILE A 1 86 ? -12.538 -10.855 -2.433 1.00 97.44 86 ILE A N 1
ATOM 664 C CA . ILE A 1 86 ? -12.383 -9.427 -2.095 1.00 97.44 86 ILE A CA 1
ATOM 665 C C . ILE A 1 86 ? -12.540 -9.219 -0.585 1.00 97.44 86 ILE A C 1
ATOM 667 O O . ILE A 1 86 ? -11.708 -8.565 0.045 1.00 97.44 86 ILE A O 1
ATOM 671 N N . ARG A 1 87 ? -13.579 -9.822 0.008 1.00 98.19 87 ARG A N 1
ATOM 672 C CA . ARG A 1 87 ? -13.821 -9.787 1.453 1.00 98.19 87 ARG A CA 1
ATOM 673 C C . ARG A 1 87 ? -12.624 -10.343 2.227 1.00 98.19 87 ARG A C 1
ATOM 675 O O . ARG A 1 87 ? -12.178 -9.704 3.174 1.00 98.19 87 ARG A O 1
ATOM 682 N N . THR A 1 88 ? -12.078 -11.485 1.822 1.00 96.69 88 THR A N 1
ATOM 683 C CA . THR A 1 88 ? -10.897 -12.080 2.465 1.00 96.69 88 THR A CA 1
ATOM 684 C C . THR A 1 88 ? -9.670 -11.175 2.363 1.00 96.69 88 THR A C 1
ATOM 686 O O . THR A 1 88 ? -9.020 -10.915 3.374 1.00 96.69 88 THR A O 1
ATOM 689 N N . LEU A 1 89 ? -9.366 -10.645 1.176 1.00 96.69 89 LEU A N 1
ATOM 690 C CA . LEU A 1 89 ? -8.202 -9.781 0.952 1.00 96.69 89 LEU A CA 1
ATOM 691 C C . LEU A 1 89 ? -8.294 -8.480 1.749 1.00 96.69 89 LEU A C 1
ATOM 693 O O . LEU A 1 89 ? -7.333 -8.093 2.405 1.00 96.69 89 LEU A O 1
ATOM 697 N N . LEU A 1 90 ? -9.456 -7.826 1.752 1.00 97.94 90 LEU A N 1
ATOM 698 C CA . LEU A 1 90 ? -9.636 -6.584 2.502 1.00 97.94 90 LEU A CA 1
ATOM 699 C C . LEU A 1 90 ? -9.700 -6.818 4.012 1.00 97.94 90 LEU A C 1
ATOM 701 O O . LEU A 1 90 ? -9.246 -5.961 4.767 1.00 97.94 90 LEU A O 1
ATOM 705 N N . LYS A 1 91 ? -10.152 -7.996 4.469 1.00 98.12 91 LYS A N 1
ATOM 706 C CA . LYS A 1 91 ? -9.970 -8.386 5.874 1.00 98.12 91 LYS A CA 1
ATOM 707 C C . LYS A 1 91 ? -8.484 -8.509 6.206 1.00 98.12 91 LYS A C 1
ATOM 709 O O . LYS A 1 91 ? -8.061 -7.948 7.208 1.00 98.12 91 LYS A O 1
ATOM 714 N N . ARG A 1 92 ? -7.678 -9.154 5.350 1.00 96.88 92 ARG A N 1
ATOM 715 C CA . ARG A 1 92 ? -6.214 -9.240 5.533 1.00 96.88 92 ARG A CA 1
ATOM 716 C C . ARG A 1 92 ? -5.560 -7.858 5.567 1.00 96.88 92 ARG A C 1
ATOM 718 O O . ARG A 1 92 ? -4.714 -7.628 6.421 1.00 96.88 92 ARG A O 1
ATOM 725 N N . VAL A 1 93 ? -5.961 -6.928 4.693 1.00 97.56 93 VAL A N 1
ATOM 726 C CA . VAL A 1 93 ? -5.460 -5.539 4.719 1.00 97.56 93 VAL A CA 1
ATOM 727 C C . VAL A 1 93 ? -5.689 -4.908 6.096 1.00 97.56 93 VAL A C 1
ATOM 729 O O . VAL A 1 93 ? -4.748 -4.374 6.674 1.00 97.56 93 VAL A O 1
ATOM 732 N N . LEU A 1 94 ? -6.894 -5.029 6.658 1.00 98.06 94 LEU A N 1
ATOM 733 C CA . LEU A 1 94 ? -7.230 -4.426 7.954 1.00 98.06 94 LEU A CA 1
ATOM 734 C C . LEU A 1 94 ? -6.670 -5.196 9.163 1.00 98.06 94 LEU A C 1
ATOM 736 O O . LEU A 1 94 ? -6.424 -4.591 10.201 1.00 98.06 94 LEU A O 1
ATOM 740 N N . ARG A 1 95 ? -6.441 -6.509 9.041 1.00 96.88 95 ARG A N 1
ATOM 741 C CA . ARG A 1 95 ? -5.860 -7.367 10.087 1.00 96.88 95 ARG A CA 1
ATOM 742 C C . ARG A 1 95 ? -4.336 -7.312 10.060 1.00 96.88 95 ARG A C 1
ATOM 744 O O . ARG A 1 95 ? -3.664 -8.193 9.523 1.00 96.88 95 ARG A O 1
ATOM 751 N N . LEU A 1 96 ? -3.805 -6.218 10.605 1.00 96.00 96 LEU A N 1
ATOM 752 C CA . LEU A 1 96 ? -2.366 -5.948 10.689 1.00 96.00 96 LEU A CA 1
ATOM 753 C C . LEU A 1 96 ? -1.639 -7.015 11.510 1.00 96.00 96 LEU A C 1
ATOM 755 O O . LEU A 1 96 ? -0.596 -7.511 11.094 1.00 96.00 96 LEU A O 1
ATOM 759 N N . ASP A 1 97 ? -2.237 -7.394 12.639 1.00 95.19 97 ASP A N 1
ATOM 760 C CA . ASP A 1 97 ? -1.744 -8.381 13.602 1.00 95.19 97 ASP A CA 1
ATOM 761 C C . ASP A 1 97 ? -1.405 -9.732 12.962 1.00 95.19 97 ASP A C 1
ATOM 763 O O . ASP A 1 97 ? -0.414 -10.363 13.315 1.00 95.19 97 ASP A O 1
ATOM 767 N N . GLN A 1 98 ? -2.183 -10.144 11.962 1.00 95.00 98 GLN A N 1
ATOM 768 C CA . GLN A 1 98 ? -2.011 -11.421 11.264 1.00 95.00 98 GLN A CA 1
ATOM 769 C C . GLN A 1 98 ? -0.858 -11.423 10.254 1.00 95.00 98 GLN A C 1
ATOM 771 O O . GLN A 1 98 ? -0.567 -12.458 9.655 1.00 95.00 98 GLN A O 1
ATOM 776 N N . ARG A 1 99 ? -0.237 -10.267 10.003 1.00 94.25 99 ARG A N 1
ATOM 777 C CA . ARG A 1 99 ? 0.765 -10.085 8.941 1.00 94.25 99 ARG A CA 1
ATOM 778 C C . ARG A 1 99 ? 2.094 -9.542 9.445 1.00 94.25 99 ARG A C 1
ATOM 780 O O . ARG A 1 99 ? 2.988 -9.313 8.630 1.00 94.25 99 ARG A O 1
ATOM 787 N N . LEU A 1 100 ? 2.233 -9.333 10.749 1.00 93.94 100 LEU A N 1
ATOM 788 C CA . LEU A 1 100 ? 3.507 -8.980 11.361 1.00 93.94 100 LEU A CA 1
ATOM 789 C C . LEU A 1 100 ? 4.460 -10.176 11.281 1.00 93.94 100 LEU A C 1
ATOM 791 O O . LEU A 1 100 ? 4.088 -11.303 11.602 1.00 93.94 100 LEU A O 1
ATOM 795 N N . ALA A 1 101 ? 5.687 -9.929 10.840 1.00 91.81 101 ALA A N 1
ATOM 796 C CA . ALA A 1 101 ? 6.724 -10.941 10.719 1.00 91.81 101 ALA A CA 1
ATOM 797 C C . ALA A 1 101 ? 8.098 -10.351 11.047 1.00 91.81 101 ALA A C 1
ATOM 799 O O . ALA A 1 101 ? 8.375 -9.200 10.713 1.00 91.81 101 ALA A O 1
ATOM 800 N N . ASP A 1 102 ? 8.971 -11.173 11.624 1.00 90.19 102 ASP A N 1
ATOM 801 C CA . ASP A 1 102 ? 10.413 -10.930 11.637 1.00 90.19 102 ASP A CA 1
ATOM 802 C C . ASP A 1 102 ? 11.038 -11.699 10.470 1.00 90.19 102 ASP A C 1
ATOM 804 O O . ASP A 1 102 ? 10.800 -12.900 10.300 1.00 90.19 102 ASP A O 1
ATOM 808 N N . VAL A 1 103 ? 11.792 -11.000 9.623 1.00 84.50 103 VAL A N 1
ATOM 809 C CA . VAL A 1 103 ? 12.536 -11.627 8.529 1.00 84.50 103 VAL A CA 1
ATOM 810 C C . VAL A 1 103 ? 13.955 -11.088 8.530 1.00 84.50 103 VAL A C 1
ATOM 812 O O . VAL A 1 103 ? 14.200 -9.967 8.087 1.00 84.50 103 VAL A O 1
ATOM 815 N N . GLY A 1 104 ? 14.895 -11.913 8.990 1.00 82.38 104 GLY A N 1
ATOM 816 C CA . GLY A 1 104 ? 16.310 -11.548 9.029 1.00 82.38 104 GLY A CA 1
ATOM 817 C C . GLY A 1 104 ? 16.606 -10.415 10.014 1.00 82.38 104 GLY A C 1
ATOM 818 O O . GLY A 1 104 ? 17.478 -9.599 9.730 1.00 82.38 104 GLY A O 1
ATOM 819 N N . GLY A 1 105 ? 15.871 -10.338 11.132 1.00 85.56 105 GLY A N 1
ATOM 820 C CA . GLY A 1 105 ? 16.025 -9.281 12.136 1.00 85.56 105 GLY A CA 1
ATOM 821 C C . GLY A 1 105 ? 15.407 -7.939 11.734 1.00 85.56 105 GLY A C 1
ATOM 822 O O . GLY A 1 105 ? 15.668 -6.924 12.380 1.00 85.56 105 GLY A O 1
ATOM 823 N N . GLU A 1 106 ? 14.614 -7.907 10.659 1.00 89.00 106 GLU A N 1
ATOM 824 C CA . GLU A 1 106 ? 13.796 -6.755 10.286 1.00 89.00 106 GLU A CA 1
ATOM 825 C C . GLU A 1 106 ? 12.319 -7.037 10.561 1.00 89.00 106 GLU A C 1
ATOM 827 O O . GLU A 1 106 ? 11.774 -8.054 10.117 1.00 89.00 106 GLU A O 1
ATOM 832 N N . ASN A 1 107 ? 11.647 -6.075 11.196 1.00 91.19 107 ASN A N 1
ATOM 833 C CA . ASN A 1 107 ? 10.194 -6.072 11.302 1.00 91.19 107 ASN A CA 1
ATOM 834 C C . ASN A 1 107 ? 9.601 -5.830 9.916 1.00 91.19 107 ASN A C 1
ATOM 836 O O . ASN A 1 107 ? 9.958 -4.867 9.224 1.00 91.19 107 ASN A O 1
ATOM 840 N N . ARG A 1 108 ? 8.668 -6.688 9.512 1.00 91.00 108 ARG A N 1
ATOM 841 C CA . ARG A 1 108 ? 7.966 -6.589 8.237 1.00 91.00 108 ARG A CA 1
ATOM 842 C C . ARG A 1 108 ? 6.477 -6.784 8.433 1.00 91.00 108 ARG A C 1
ATOM 844 O O . ARG A 1 108 ? 6.033 -7.733 9.071 1.00 91.00 108 ARG A O 1
ATOM 851 N N . LEU A 1 109 ? 5.706 -5.939 7.763 1.00 93.44 109 LEU A N 1
ATOM 852 C CA . LEU A 1 109 ? 4.292 -6.177 7.530 1.00 93.44 109 LEU A CA 1
ATOM 853 C C . LEU A 1 109 ? 4.150 -6.888 6.178 1.00 93.44 109 LEU A C 1
ATOM 855 O O . LEU A 1 109 ? 4.408 -6.290 5.134 1.00 93.44 109 LEU A O 1
ATOM 859 N N . ARG A 1 110 ? 3.792 -8.175 6.176 1.00 93.44 110 ARG A N 1
ATOM 860 C CA . ARG A 1 110 ? 3.655 -8.997 4.958 1.00 93.44 110 ARG A CA 1
ATOM 861 C C . ARG A 1 110 ? 2.545 -8.471 4.052 1.00 93.44 110 ARG A C 1
ATOM 863 O O . ARG A 1 110 ? 1.511 -8.028 4.539 1.00 93.44 110 ARG A O 1
ATOM 870 N N . CYS A 1 111 ? 2.720 -8.535 2.732 1.00 94.31 111 CYS A N 1
ATOM 871 C CA . CYS A 1 111 ? 1.720 -8.028 1.784 1.00 94.31 111 CYS A CA 1
ATOM 872 C C . CYS A 1 111 ? 0.385 -8.795 1.883 1.00 94.31 111 CYS A C 1
ATOM 874 O O . CYS A 1 111 ? 0.358 -10.012 1.732 1.00 94.31 111 CYS A O 1
ATOM 876 N N . ALA A 1 112 ? -0.737 -8.085 2.038 1.00 95.38 112 ALA A N 1
ATOM 877 C CA . ALA A 1 112 ? -2.068 -8.699 2.132 1.00 95.38 112 ALA A CA 1
ATOM 878 C C . ALA A 1 112 ? -2.545 -9.402 0.841 1.00 95.38 112 ALA A C 1
ATOM 880 O O . ALA A 1 112 ? -3.461 -10.223 0.891 1.00 95.38 112 ALA A O 1
ATOM 881 N N . PHE A 1 113 ? -1.936 -9.085 -0.308 1.00 95.88 113 PHE A N 1
ATOM 882 C CA . PHE A 1 113 ? -2.297 -9.636 -1.624 1.00 95.88 113 PHE A CA 1
ATOM 883 C C . PHE A 1 113 ? -1.423 -10.798 -2.079 1.00 95.88 113 PHE A C 1
ATOM 885 O O . PHE A 1 113 ? -1.604 -11.305 -3.191 1.00 95.88 113 PHE A O 1
ATOM 892 N N . ARG A 1 114 ? -0.454 -11.194 -1.254 1.00 93.25 114 ARG A N 1
ATOM 893 C CA . ARG A 1 114 ? 0.298 -12.417 -1.480 1.00 93.25 114 ARG A CA 1
ATOM 894 C C . ARG A 1 114 ? -0.581 -13.602 -1.088 1.00 93.25 114 ARG A C 1
ATOM 896 O O . ARG A 1 114 ? -1.122 -13.657 0.014 1.00 93.25 114 ARG A O 1
ATOM 903 N N . ASP A 1 115 ? -0.724 -14.532 -2.017 1.00 90.88 115 ASP A N 1
ATOM 904 C CA . ASP A 1 115 ? -1.187 -15.880 -1.746 1.00 90.88 115 ASP A CA 1
ATOM 905 C C . ASP A 1 115 ? 0.049 -16.762 -1.559 1.00 90.88 115 ASP A C 1
ATOM 907 O O . ASP A 1 115 ? 0.795 -17.006 -2.510 1.00 90.88 115 ASP A O 1
ATOM 911 N N . ASP A 1 116 ? 0.318 -17.164 -0.319 1.00 86.94 116 ASP A N 1
ATOM 912 C CA . ASP A 1 116 ? 1.484 -17.986 -0.001 1.00 86.94 116 ASP A CA 1
ATOM 913 C C . ASP A 1 116 ? 1.297 -19.454 -0.399 1.00 86.94 116 ASP A C 1
ATOM 915 O O . ASP A 1 116 ? 2.281 -20.105 -0.745 1.00 86.94 116 ASP A O 1
ATOM 919 N N . GLU A 1 117 ? 0.057 -19.951 -0.437 1.00 87.25 117 GLU A N 1
ATOM 920 C CA . GLU A 1 117 ? -0.252 -21.326 -0.839 1.00 87.25 117 GLU A CA 1
ATOM 921 C C . GLU A 1 117 ? -0.104 -21.483 -2.355 1.00 87.25 117 GLU A C 1
ATOM 923 O O . GLU A 1 117 ? 0.674 -22.310 -2.832 1.00 87.25 117 GLU A O 1
ATOM 928 N N . ALA A 1 118 ? -0.764 -20.614 -3.126 1.00 89.25 118 ALA A N 1
ATOM 929 C CA . ALA A 1 118 ? -0.634 -20.595 -4.584 1.00 89.25 118 ALA A CA 1
ATOM 930 C C . ALA A 1 118 ? 0.701 -19.991 -5.055 1.00 89.25 118 ALA A C 1
ATOM 932 O O . ALA A 1 118 ? 1.029 -20.053 -6.241 1.00 89.25 118 ALA A O 1
ATOM 933 N N . ARG A 1 119 ? 1.466 -19.380 -4.139 1.00 90.44 119 ARG A N 1
ATOM 934 C CA . ARG A 1 119 ? 2.690 -18.607 -4.398 1.00 90.44 119 ARG A CA 1
ATOM 935 C C . ARG A 1 119 ? 2.492 -17.466 -5.397 1.00 90.44 119 ARG A C 1
ATOM 937 O O . ARG A 1 119 ? 3.422 -17.106 -6.108 1.00 90.44 119 ARG A O 1
ATOM 944 N N . GLN A 1 120 ? 1.323 -16.837 -5.427 1.00 90.56 120 GLN A N 1
ATOM 945 C CA . GLN A 1 120 ? 0.965 -15.827 -6.429 1.00 90.56 120 GLN A CA 1
ATOM 946 C C . GLN A 1 120 ? 0.668 -14.461 -5.809 1.00 90.56 120 GLN A C 1
ATOM 948 O O . GLN A 1 120 ? 0.305 -14.339 -4.642 1.00 90.56 120 GLN A O 1
ATOM 953 N N . CYS A 1 121 ? 0.826 -13.397 -6.596 1.00 92.31 121 CYS A N 1
ATOM 954 C CA . CYS A 1 121 ? 0.356 -12.062 -6.228 1.00 92.31 121 CYS A CA 1
ATOM 955 C C . CYS A 1 121 ? -0.994 -11.790 -6.903 1.00 92.31 121 CYS A C 1
ATOM 957 O O . CYS A 1 121 ? -1.068 -11.657 -8.126 1.00 92.31 121 CYS A O 1
ATOM 959 N N . VAL A 1 122 ? -2.060 -11.654 -6.109 1.00 94.06 122 VAL A N 1
ATOM 960 C CA . VAL A 1 122 ? -3.434 -11.487 -6.625 1.00 94.06 122 VAL A CA 1
ATOM 961 C C . VAL A 1 122 ? -3.603 -10.184 -7.421 1.00 94.06 122 VAL A C 1
ATOM 963 O O . VAL A 1 122 ? -4.398 -10.107 -8.362 1.00 94.06 122 VAL A O 1
ATOM 966 N N . ILE A 1 123 ? -2.805 -9.169 -7.084 1.00 94.12 123 ILE A N 1
ATOM 967 C CA . ILE A 1 123 ? -2.811 -7.856 -7.739 1.00 94.12 123 ILE A CA 1
ATOM 968 C C . ILE A 1 123 ? -1.665 -7.687 -8.746 1.00 94.12 123 ILE A C 1
ATOM 970 O O . ILE A 1 123 ? -1.380 -6.564 -9.142 1.00 94.12 123 ILE A O 1
ATOM 974 N N . HIS A 1 124 ? -0.984 -8.758 -9.178 1.00 91.19 124 HIS A N 1
ATOM 975 C CA . HIS A 1 124 ? 0.240 -8.641 -9.991 1.00 91.19 124 HIS A CA 1
ATOM 976 C C . HIS A 1 124 ? 0.070 -7.766 -11.247 1.00 91.19 124 HIS A C 1
ATOM 978 O O . HIS A 1 124 ? 0.977 -7.006 -11.598 1.00 91.19 124 HIS A O 1
ATOM 984 N N . ALA A 1 125 ? -1.089 -7.851 -11.910 1.00 89.38 125 ALA A N 1
ATOM 985 C CA . ALA A 1 125 ? -1.410 -7.077 -13.112 1.00 89.38 125 ALA A CA 1
ATOM 986 C C . ALA A 1 125 ? -1.504 -5.561 -12.856 1.00 89.38 125 ALA A C 1
ATOM 988 O O . ALA A 1 125 ? -1.157 -4.767 -13.727 1.00 89.38 125 ALA A O 1
ATOM 989 N N . VAL A 1 126 ? -1.914 -5.169 -11.649 1.00 93.31 126 VAL A N 1
ATOM 990 C CA . VAL A 1 126 ? -2.082 -3.775 -11.208 1.00 93.31 126 VAL A CA 1
ATOM 991 C C . VAL A 1 126 ? -1.153 -3.437 -10.043 1.00 93.31 126 VAL A C 1
ATOM 993 O O . VAL A 1 126 ? -1.455 -2.581 -9.216 1.00 93.31 126 VAL A O 1
ATOM 996 N N . ARG A 1 127 ? -0.014 -4.136 -9.953 1.00 93.00 127 ARG A N 1
ATOM 997 C CA . ARG A 1 127 ? 0.963 -3.913 -8.889 1.00 93.00 127 ARG A CA 1
ATOM 998 C C . ARG A 1 127 ? 1.456 -2.459 -8.927 1.00 93.00 127 ARG A C 1
ATOM 1000 O O . ARG A 1 127 ? 1.668 -1.936 -10.031 1.00 93.00 127 ARG A O 1
ATOM 1007 N N . PRO A 1 128 ? 1.659 -1.837 -7.756 1.00 93.69 128 PRO A N 1
ATOM 1008 C CA . PRO A 1 128 ? 1.999 -0.427 -7.671 1.00 93.69 128 PRO A CA 1
ATOM 1009 C C . PRO A 1 128 ? 3.412 -0.142 -8.183 1.00 93.69 128 PRO A C 1
ATOM 1011 O O . PRO A 1 128 ? 4.238 -1.058 -8.298 1.00 93.69 128 PRO A O 1
ATOM 1014 N N . PHE A 1 129 ? 3.718 1.130 -8.426 1.00 92.50 129 PHE A N 1
ATOM 1015 C CA . PHE A 1 129 ? 5.033 1.598 -8.865 1.00 92.50 129 PHE A CA 1
ATOM 1016 C C . PHE A 1 129 ? 6.158 1.112 -7.960 1.00 92.50 129 PHE A C 1
ATOM 1018 O O . PHE A 1 129 ? 7.157 0.621 -8.473 1.00 92.50 129 PHE A O 1
ATOM 1025 N N . ALA A 1 130 ? 5.966 1.126 -6.638 1.00 90.12 130 ALA A N 1
ATOM 1026 C CA . ALA A 1 130 ? 6.947 0.594 -5.692 1.00 90.12 130 ALA A CA 1
ATOM 1027 C C . ALA A 1 130 ? 7.356 -0.857 -6.022 1.00 90.12 130 ALA A C 1
ATOM 1029 O O . ALA A 1 130 ? 8.538 -1.190 -6.033 1.00 90.12 130 ALA A O 1
ATOM 1030 N N . CYS A 1 131 ? 6.393 -1.720 -6.369 1.00 90.38 131 CYS A N 1
ATOM 1031 C CA . CYS A 1 131 ? 6.674 -3.099 -6.775 1.00 90.38 131 CYS A CA 1
ATOM 1032 C C . CYS A 1 131 ? 7.253 -3.200 -8.193 1.00 90.38 131 CYS A C 1
ATOM 1034 O O . CYS A 1 131 ? 8.007 -4.131 -8.475 1.00 90.38 131 CYS A O 1
ATOM 1036 N N . ARG A 1 132 ? 6.876 -2.294 -9.104 1.00 90.25 132 ARG A N 1
ATOM 1037 C CA . ARG A 1 132 ? 7.406 -2.267 -10.476 1.00 90.25 132 ARG A CA 1
ATOM 1038 C C . ARG A 1 132 ? 8.869 -1.846 -10.480 1.00 90.25 132 ARG A C 1
ATOM 1040 O O . ARG A 1 132 ? 9.678 -2.585 -11.025 1.00 90.25 132 ARG A O 1
ATOM 1047 N N . PHE A 1 133 ? 9.200 -0.741 -9.815 1.00 88.56 133 PHE A N 1
ATOM 1048 C CA . PHE A 1 133 ? 10.563 -0.229 -9.678 1.00 88.56 133 PHE A CA 1
ATOM 1049 C C . PHE A 1 133 ? 11.503 -1.269 -9.074 1.00 88.56 133 PHE A C 1
ATOM 1051 O O . PHE A 1 133 ? 12.552 -1.527 -9.647 1.00 88.56 133 PHE A O 1
ATOM 1058 N N . TYR A 1 134 ? 11.073 -1.964 -8.017 1.00 87.75 134 TYR A N 1
ATOM 1059 C CA . TYR A 1 134 ? 11.864 -3.034 -7.396 1.00 87.75 134 TYR A CA 1
ATOM 1060 C C . TYR A 1 134 ? 12.233 -4.176 -8.363 1.00 87.75 134 TYR A C 1
ATOM 1062 O O . TYR A 1 134 ? 13.213 -4.894 -8.168 1.00 87.75 134 TYR A O 1
ATOM 1070 N N . GLY A 1 135 ? 11.417 -4.387 -9.400 1.00 85.50 135 GLY A N 1
ATOM 1071 C CA . GLY A 1 135 ? 11.655 -5.406 -10.414 1.00 85.50 135 GLY A CA 1
ATOM 1072 C C . GLY A 1 135 ? 12.477 -4.937 -11.613 1.00 85.50 135 GLY A C 1
ATOM 1073 O O . GLY A 1 135 ? 12.886 -5.782 -12.405 1.00 85.50 135 GLY A O 1
ATOM 1074 N N . LEU A 1 136 ? 12.701 -3.635 -11.782 1.00 87.31 136 LEU A N 1
ATOM 1075 C CA . LEU A 1 136 ? 13.375 -3.089 -12.959 1.00 87.31 136 LEU A CA 1
ATOM 1076 C C . LEU A 1 136 ? 14.893 -3.084 -12.788 1.00 87.31 136 LEU A C 1
ATOM 1078 O O . LEU A 1 136 ? 15.409 -2.885 -11.689 1.00 87.31 136 LEU A O 1
ATOM 1082 N N . GLN A 1 137 ? 15.601 -3.311 -13.894 1.00 83.94 137 GLN A N 1
ATOM 1083 C CA . GLN A 1 137 ? 17.042 -3.114 -13.939 1.00 83.94 137 GLN A CA 1
ATOM 1084 C C . GLN A 1 137 ? 17.367 -1.619 -13.900 1.00 83.94 137 GLN A C 1
ATOM 1086 O O . GLN A 1 137 ? 16.757 -0.815 -14.614 1.00 83.94 137 GLN A O 1
ATOM 1091 N N . LYS A 1 138 ? 18.335 -1.255 -13.062 1.00 83.50 138 LYS A N 1
ATOM 1092 C CA . LYS A 1 138 ? 18.863 0.106 -12.963 1.00 83.50 138 LYS A CA 1
ATOM 1093 C C . LYS A 1 138 ? 19.901 0.349 -14.061 1.00 83.50 138 LYS A C 1
ATOM 1095 O O . LYS A 1 138 ? 20.396 -0.586 -14.692 1.00 83.50 138 LYS A O 1
ATOM 1100 N N . ALA A 1 139 ? 20.243 1.616 -14.289 1.00 80.62 139 ALA A N 1
ATOM 1101 C CA . ALA A 1 139 ? 21.203 2.013 -15.324 1.00 80.62 139 ALA A CA 1
ATOM 1102 C C . ALA A 1 139 ? 22.605 1.393 -15.148 1.00 80.62 139 ALA A C 1
ATOM 1104 O O . ALA A 1 139 ? 23.311 1.191 -16.131 1.00 80.62 139 ALA A O 1
ATOM 1105 N N . ASP A 1 140 ? 22.991 1.049 -13.918 1.00 82.69 140 ASP A N 1
ATOM 1106 C CA . ASP A 1 140 ? 24.254 0.373 -13.588 1.00 82.69 140 ASP A CA 1
ATOM 1107 C C . ASP A 1 140 ? 24.213 -1.157 -13.793 1.00 82.69 140 ASP A C 1
ATOM 1109 O O . ASP A 1 140 ? 25.167 -1.859 -13.462 1.00 82.69 140 ASP A O 1
ATOM 1113 N N . GLY A 1 141 ? 23.107 -1.693 -14.319 1.00 80.50 141 GLY A N 1
ATOM 1114 C CA . GLY A 1 141 ? 22.889 -3.127 -14.504 1.00 80.50 141 GLY A CA 1
ATOM 1115 C C . GLY A 1 141 ? 22.459 -3.868 -13.236 1.00 80.50 141 GLY A C 1
ATOM 1116 O O . GLY A 1 141 ? 22.140 -5.057 -13.308 1.00 80.50 141 GLY A O 1
ATOM 1117 N N . SER A 1 142 ? 22.414 -3.194 -12.084 1.00 85.19 142 SER A N 1
ATOM 1118 C CA . SER A 1 142 ? 21.970 -3.791 -10.828 1.00 85.19 142 SER A CA 1
ATOM 1119 C C . SER A 1 142 ? 20.448 -3.928 -10.766 1.00 85.19 142 SER A C 1
ATOM 1121 O O . SER A 1 142 ? 19.690 -3.328 -11.538 1.00 85.19 142 SER A O 1
ATOM 1123 N N . ARG A 1 143 ? 19.985 -4.753 -9.824 1.00 83.69 143 ARG A N 1
ATOM 1124 C CA . ARG A 1 143 ? 18.564 -4.998 -9.582 1.00 83.69 143 ARG A CA 1
ATOM 1125 C C . ARG A 1 143 ? 18.328 -5.307 -8.116 1.00 83.69 143 ARG A C 1
ATOM 1127 O O . ARG A 1 143 ? 19.088 -6.063 -7.516 1.00 83.69 143 ARG A O 1
ATOM 1134 N N . ASP A 1 144 ? 17.235 -4.785 -7.568 1.00 86.69 144 ASP A N 1
ATOM 1135 C CA . ASP A 1 144 ? 16.893 -5.032 -6.165 1.00 86.69 144 ASP A CA 1
ATOM 1136 C C . ASP A 1 144 ? 16.395 -6.473 -5.933 1.00 86.69 144 ASP A C 1
ATOM 1138 O O . ASP A 1 144 ? 16.580 -7.029 -4.851 1.00 86.69 144 ASP A O 1
ATOM 1142 N N . CYS A 1 145 ? 15.803 -7.119 -6.950 1.00 87.44 145 CYS A N 1
ATOM 1143 C CA . CYS A 1 145 ? 15.354 -8.512 -6.879 1.00 87.44 145 CYS A CA 1
ATOM 1144 C C . CYS A 1 145 ? 16.035 -9.419 -7.919 1.00 87.44 145 CYS A C 1
ATOM 1146 O O . CYS A 1 145 ? 15.698 -9.318 -9.096 1.00 87.44 145 CYS A O 1
ATOM 1148 N N . PRO A 1 146 ? 16.861 -10.408 -7.527 1.00 85.38 146 PRO A N 1
ATOM 1149 C CA . PRO A 1 146 ? 17.540 -11.297 -8.479 1.00 85.38 146 PRO A CA 1
ATOM 1150 C C . PRO A 1 146 ? 16.606 -12.302 -9.179 1.00 85.38 146 PRO A C 1
ATOM 1152 O O . PRO A 1 146 ? 17.033 -13.029 -10.069 1.00 85.38 146 PRO A O 1
ATOM 1155 N N . HIS A 1 147 ? 15.335 -12.378 -8.774 1.00 89.06 147 HIS A N 1
ATOM 1156 C CA . HIS A 1 147 ? 14.352 -13.323 -9.314 1.00 89.06 147 HIS A CA 1
ATOM 1157 C C . HIS A 1 147 ? 13.376 -12.691 -10.314 1.00 89.06 147 HIS A C 1
ATOM 1159 O O . HIS A 1 147 ? 12.422 -13.350 -10.727 1.00 89.06 147 HIS A O 1
ATOM 1165 N N . VAL A 1 148 ? 13.558 -11.416 -10.665 1.00 88.00 148 VAL A N 1
ATOM 1166 C CA . VAL A 1 148 ? 12.727 -10.737 -11.665 1.00 88.00 148 VAL A CA 1
ATOM 1167 C C . VAL A 1 148 ? 13.391 -10.818 -13.035 1.00 88.00 148 VAL A C 1
ATOM 1169 O O . VAL A 1 148 ? 14.606 -10.698 -13.145 1.00 88.00 148 VAL A O 1
ATOM 1172 N N . GLN A 1 149 ? 12.576 -11.028 -14.067 1.00 87.12 149 GLN A N 1
ATOM 1173 C CA . GLN A 1 149 ? 13.008 -11.122 -15.461 1.00 87.12 149 GLN A CA 1
ATOM 1174 C C . GLN A 1 149 ? 12.298 -10.062 -16.306 1.00 87.12 149 GLN A C 1
ATOM 1176 O O . GLN A 1 149 ? 11.075 -9.907 -16.200 1.00 87.12 149 GLN A O 1
ATOM 1181 N N . GLU A 1 150 ? 13.028 -9.355 -17.164 1.00 85.50 150 GLU A N 1
ATOM 1182 C CA . GLU A 1 150 ? 12.450 -8.563 -18.249 1.00 85.50 150 GLU A CA 1
ATOM 1183 C C . GLU A 1 150 ? 11.691 -9.462 -19.220 1.00 85.50 150 GLU A C 1
ATOM 1185 O O . GLU A 1 150 ? 12.134 -10.547 -19.590 1.00 85.50 150 GLU A O 1
ATOM 1190 N N . LEU A 1 151 ? 10.542 -8.973 -19.670 1.00 85.81 151 LEU A N 1
ATOM 1191 C CA . LEU A 1 151 ? 9.800 -9.551 -20.787 1.00 85.81 151 LEU A CA 1
ATOM 1192 C C . LEU A 1 151 ? 10.076 -8.810 -22.099 1.00 85.81 151 LEU A C 1
ATOM 1194 O O . LEU A 1 151 ? 9.776 -9.329 -23.170 1.00 85.81 151 LEU A O 1
ATOM 1198 N N . THR A 1 152 ? 10.620 -7.597 -22.014 1.00 80.06 152 THR A N 1
ATOM 1199 C CA . THR A 1 152 ? 11.018 -6.787 -23.164 1.00 80.06 152 THR A CA 1
ATOM 1200 C C . THR A 1 152 ? 12.500 -7.016 -23.451 1.00 80.06 152 THR A C 1
ATOM 1202 O O . THR A 1 152 ? 13.303 -7.038 -22.524 1.00 80.06 152 THR A O 1
ATOM 1205 N N . LEU A 1 153 ? 12.868 -7.177 -24.723 1.00 71.69 153 LEU A N 1
ATOM 1206 C CA . LEU A 1 153 ? 14.270 -7.187 -25.146 1.00 71.69 153 LEU A CA 1
ATOM 1207 C C . LEU A 1 153 ? 14.808 -5.751 -25.117 1.00 71.69 153 LEU A C 1
ATOM 1209 O O . LEU A 1 153 ? 14.204 -4.880 -25.734 1.00 71.69 153 LEU A O 1
ATOM 1213 N N . ASP A 1 154 ? 15.911 -5.533 -24.398 1.00 69.75 154 ASP A N 1
ATOM 1214 C CA . ASP A 1 154 ? 16.620 -4.247 -24.272 1.00 69.75 154 ASP A CA 1
ATOM 1215 C C . ASP A 1 154 ? 15.717 -3.046 -23.909 1.00 69.75 154 ASP A C 1
ATOM 1217 O O . ASP A 1 154 ? 15.601 -2.079 -24.667 1.00 69.75 154 ASP A O 1
ATOM 1221 N N . PRO A 1 155 ? 14.990 -3.101 -22.775 1.00 73.12 155 PRO A N 1
ATOM 1222 C CA . PRO A 1 155 ? 14.192 -1.964 -22.359 1.00 73.12 155 PRO A CA 1
ATOM 1223 C C . PRO A 1 155 ? 15.098 -0.783 -21.988 1.00 73.12 155 PRO A C 1
ATOM 1225 O O . PRO A 1 155 ? 16.158 -0.998 -21.395 1.00 73.12 155 PRO A O 1
ATOM 1228 N N . PRO A 1 156 ? 14.671 0.467 -22.251 1.00 70.31 156 PRO A N 1
ATOM 1229 C CA . PRO A 1 156 ? 15.424 1.626 -21.799 1.00 70.31 156 PRO A CA 1
ATOM 1230 C C . PRO A 1 156 ? 15.623 1.543 -20.275 1.00 70.31 156 PRO A C 1
ATOM 1232 O O . PRO A 1 156 ? 14.666 1.225 -19.554 1.00 70.31 156 PRO A O 1
ATOM 1235 N N . PRO A 1 157 ? 16.845 1.794 -19.769 1.00 72.00 157 PRO A N 1
ATOM 1236 C CA . PRO A 1 157 ? 17.118 1.698 -18.346 1.00 72.00 157 PRO A CA 1
ATOM 1237 C C . PRO A 1 157 ? 16.285 2.727 -17.584 1.00 72.00 157 PRO A C 1
ATOM 1239 O O . PRO A 1 157 ? 16.110 3.867 -18.021 1.00 72.00 157 PRO A O 1
ATOM 1242 N N . LEU A 1 158 ? 15.791 2.334 -16.413 1.00 81.44 158 LEU A N 1
ATOM 1243 C CA . LEU A 1 158 ? 15.087 3.255 -15.536 1.00 81.44 158 LEU A CA 1
ATOM 1244 C C . LEU A 1 158 ? 16.107 4.161 -14.833 1.00 81.44 158 LEU A C 1
ATOM 1246 O O . LEU A 1 158 ? 16.871 3.706 -13.980 1.00 81.44 158 LEU A O 1
ATOM 1250 N N . THR A 1 159 ? 16.125 5.442 -15.201 1.00 84.62 159 THR A N 1
ATOM 1251 C CA . THR A 1 159 ? 16.974 6.454 -14.559 1.00 84.62 159 THR A CA 1
ATOM 1252 C C . THR A 1 159 ? 16.315 7.017 -13.299 1.00 84.62 159 THR A C 1
ATOM 1254 O O . THR A 1 159 ? 15.092 6.992 -13.150 1.00 84.62 159 THR A O 1
ATOM 1257 N N . GLU A 1 160 ? 17.120 7.562 -12.385 1.00 84.94 160 GLU A N 1
ATOM 1258 C CA . GLU A 1 160 ? 16.624 8.238 -11.177 1.00 84.94 160 GLU A CA 1
ATOM 1259 C C . GLU A 1 160 ? 15.766 9.468 -11.500 1.00 84.94 160 GLU A C 1
ATOM 1261 O O . GLU A 1 160 ? 14.705 9.666 -10.905 1.00 84.94 160 GLU A O 1
ATOM 1266 N N . GLU A 1 161 ? 16.168 10.238 -12.514 1.00 88.62 161 GLU A N 1
ATOM 1267 C CA . GLU A 1 161 ? 15.382 11.353 -13.045 1.00 88.62 161 GLU A CA 1
ATOM 1268 C C . GLU A 1 161 ? 14.006 10.878 -13.528 1.00 88.62 161 GLU A C 1
ATOM 1270 O O . GLU A 1 161 ? 12.983 11.464 -13.176 1.00 88.62 161 GLU A O 1
ATOM 1275 N N . ARG A 1 162 ? 13.954 9.756 -14.263 1.00 87.06 162 ARG A N 1
ATOM 1276 C CA . ARG A 1 162 ? 12.689 9.191 -14.740 1.00 87.06 162 ARG A CA 1
ATOM 1277 C C . ARG A 1 162 ? 11.815 8.692 -13.593 1.00 87.06 162 ARG A C 1
ATOM 1279 O O . ARG A 1 162 ? 10.605 8.895 -13.636 1.00 87.06 162 ARG A O 1
ATOM 1286 N N . MET A 1 163 ? 12.395 8.059 -12.571 1.00 86.62 163 MET A N 1
ATOM 1287 C CA . MET A 1 163 ? 11.644 7.656 -11.374 1.00 86.62 163 MET A CA 1
ATOM 1288 C C . MET A 1 163 ? 11.031 8.863 -10.670 1.00 86.62 163 MET A C 1
ATOM 1290 O O . MET A 1 163 ? 9.847 8.828 -10.337 1.00 86.62 163 MET A O 1
ATOM 1294 N N . THR A 1 164 ? 11.815 9.926 -10.497 1.00 88.81 164 THR A N 1
ATOM 1295 C CA . THR A 1 164 ? 11.377 11.172 -9.856 1.00 88.81 164 THR A CA 1
ATOM 1296 C C . THR A 1 164 ? 10.249 11.839 -10.646 1.00 88.81 164 THR A C 1
ATOM 1298 O O . THR A 1 164 ? 9.216 12.171 -10.068 1.00 88.81 164 THR A O 1
ATOM 1301 N N . ASP A 1 165 ? 10.387 11.960 -11.970 1.00 91.31 165 ASP A N 1
ATOM 1302 C CA . ASP A 1 165 ? 9.356 12.520 -12.860 1.00 91.31 165 ASP A CA 1
ATOM 1303 C C . ASP A 1 165 ? 8.038 11.727 -12.799 1.00 91.31 165 ASP A C 1
ATOM 1305 O O . ASP A 1 165 ? 6.956 12.306 -12.676 1.00 91.31 165 ASP A O 1
ATOM 1309 N N . LEU A 1 166 ? 8.114 10.392 -12.839 1.00 90.69 166 LEU A N 1
ATOM 1310 C CA . LEU A 1 166 ? 6.931 9.536 -12.720 1.00 90.69 166 LEU A CA 1
ATOM 1311 C C . LEU A 1 166 ? 6.253 9.710 -11.358 1.00 90.69 166 LEU A C 1
ATOM 1313 O O . LEU A 1 166 ? 5.035 9.873 -11.303 1.00 90.69 166 LEU A O 1
ATOM 1317 N N . GLN A 1 167 ? 7.027 9.702 -10.271 1.00 89.00 167 GLN A N 1
ATOM 1318 C CA . GLN A 1 167 ? 6.498 9.891 -8.920 1.00 89.00 167 GLN A CA 1
ATOM 1319 C C . GLN A 1 167 ? 5.813 11.252 -8.764 1.00 89.00 167 GLN A C 1
ATOM 1321 O O . GLN A 1 167 ? 4.694 11.291 -8.254 1.00 89.00 167 GLN A O 1
ATOM 1326 N N . ALA A 1 168 ? 6.417 12.334 -9.262 1.00 91.06 168 ALA A N 1
ATOM 1327 C CA . ALA A 1 168 ? 5.830 13.674 -9.218 1.00 91.06 168 ALA A CA 1
ATOM 1328 C C . ALA A 1 168 ? 4.459 13.720 -9.915 1.00 91.06 168 ALA A C 1
ATOM 1330 O O . ALA A 1 168 ? 3.465 14.105 -9.302 1.00 91.06 168 ALA A O 1
ATOM 1331 N N . LYS A 1 169 ? 4.368 13.198 -11.145 1.00 93.19 169 LYS A N 1
ATOM 1332 C CA . LYS A 1 169 ? 3.110 13.154 -11.916 1.00 93.19 169 LYS A CA 1
ATOM 1333 C C . LYS A 1 169 ? 1.995 12.377 -11.222 1.00 93.19 169 LYS A C 1
ATOM 1335 O O . LYS A 1 169 ? 0.823 12.712 -11.372 1.00 93.19 169 LYS A O 1
ATOM 1340 N N . ILE A 1 170 ? 2.336 11.311 -10.500 1.00 92.81 170 ILE A N 1
ATOM 1341 C CA . ILE A 1 170 ? 1.350 10.514 -9.758 1.00 92.81 170 ILE A CA 1
ATOM 1342 C C . ILE A 1 170 ? 0.904 11.259 -8.501 1.00 92.81 170 ILE A C 1
ATOM 1344 O O . ILE A 1 170 ? -0.274 11.203 -8.144 1.00 92.81 170 ILE A O 1
ATOM 1348 N N . LEU A 1 171 ? 1.829 11.941 -7.824 1.00 91.50 171 LEU A N 1
ATOM 1349 C CA . LEU A 1 171 ? 1.523 12.719 -6.628 1.00 91.50 171 LEU A CA 1
ATOM 1350 C C . LEU A 1 171 ? 0.614 13.915 -6.940 1.00 91.50 171 LEU A C 1
ATOM 1352 O O . LEU A 1 171 ? -0.292 14.167 -6.155 1.00 91.50 171 LEU A O 1
ATOM 1356 N N . ASP A 1 172 ? 0.751 14.549 -8.109 1.00 91.75 172 ASP A N 1
ATOM 1357 C CA . ASP A 1 172 ? -0.122 15.654 -8.556 1.00 91.75 172 ASP A CA 1
ATOM 1358 C C . ASP A 1 172 ? -1.609 15.270 -8.655 1.00 91.75 172 ASP A C 1
ATOM 1360 O O . ASP A 1 172 ? -2.496 16.118 -8.548 1.00 91.75 172 ASP A O 1
ATOM 1364 N N . ILE A 1 173 ? -1.897 13.983 -8.861 1.00 91.56 173 ILE A N 1
ATOM 1365 C CA . ILE A 1 173 ? -3.261 13.436 -8.952 1.00 91.56 173 ILE A CA 1
ATOM 1366 C C . ILE A 1 173 ? -3.638 12.583 -7.735 1.00 91.56 173 ILE A C 1
ATOM 1368 O O . ILE A 1 173 ? -4.669 11.904 -7.746 1.00 91.56 173 ILE A O 1
ATOM 1372 N N . SER A 1 174 ? -2.801 12.587 -6.700 1.00 94.94 174 SER A N 1
ATOM 1373 C CA . SER A 1 174 ? -2.998 11.811 -5.483 1.00 94.94 174 SER A CA 1
ATOM 1374 C C . SER A 1 174 ? -3.258 12.716 -4.292 1.00 94.94 174 SER A C 1
ATOM 1376 O O . SER A 1 174 ? -2.743 13.819 -4.165 1.00 94.94 174 SER A O 1
ATOM 1378 N N . GLU A 1 175 ? -4.042 12.203 -3.360 1.00 95.19 175 GLU A N 1
ATOM 1379 C CA . GLU A 1 175 ? -4.184 12.802 -2.045 1.00 95.19 175 GLU A CA 1
ATOM 1380 C C . GLU A 1 175 ? -2.872 12.806 -1.261 1.00 95.19 175 GLU A C 1
ATOM 1382 O O . GLU A 1 175 ? -2.116 11.829 -1.282 1.00 95.19 175 GLU A O 1
ATOM 1387 N N . THR A 1 176 ? -2.660 13.886 -0.513 1.00 95.44 176 THR A N 1
ATOM 1388 C CA . THR A 1 176 ? -1.509 14.078 0.364 1.00 95.44 176 THR A CA 1
ATOM 1389 C C . THR A 1 176 ? -1.959 14.425 1.782 1.00 95.44 176 THR A C 1
ATOM 1391 O O . THR A 1 176 ? -3.065 14.923 2.011 1.00 95.44 176 THR A O 1
ATOM 1394 N N . HIS A 1 177 ? -1.107 14.135 2.764 1.00 95.25 177 HIS A N 1
ATOM 1395 C CA . HIS A 1 177 ? -1.378 14.395 4.172 1.00 95.25 177 HIS A CA 1
ATOM 1396 C C . HIS A 1 177 ? -0.141 14.932 4.887 1.00 95.25 177 HIS A C 1
ATOM 1398 O O . HIS A 1 177 ? 0.964 14.411 4.732 1.00 95.25 177 HIS A O 1
ATOM 1404 N N . VAL A 1 178 ? -0.356 15.935 5.738 1.00 92.44 178 VAL A N 1
ATOM 1405 C CA . VAL A 1 178 ? 0.642 16.398 6.705 1.00 92.44 178 VAL A CA 1
ATOM 1406 C C . VAL A 1 178 ? 0.720 15.369 7.826 1.00 92.44 178 VAL A C 1
ATOM 1408 O O . VAL A 1 178 ? -0.253 15.155 8.553 1.00 92.44 178 VAL A O 1
ATOM 1411 N N . VAL A 1 179 ? 1.862 14.696 7.948 1.00 88.69 179 VAL A N 1
ATOM 1412 C CA . VAL A 1 179 ? 2.048 13.645 8.964 1.00 88.69 179 VAL A CA 1
ATOM 1413 C C . VAL A 1 179 ? 2.792 14.157 10.193 1.00 88.69 179 VAL A C 1
ATOM 1415 O O . VAL A 1 179 ? 2.531 13.678 11.299 1.00 88.69 179 VAL A O 1
ATOM 1418 N N . ILE A 1 180 ? 3.665 15.145 9.986 1.00 86.94 180 ILE A N 1
ATOM 1419 C CA . ILE A 1 180 ? 4.423 15.876 11.001 1.00 86.94 180 ILE A CA 1
ATOM 1420 C C . ILE A 1 180 ? 4.047 17.351 10.857 1.00 86.94 180 ILE A C 1
ATOM 1422 O O . ILE A 1 180 ? 4.104 17.902 9.759 1.00 86.94 180 ILE A O 1
ATOM 1426 N N . GLU A 1 181 ? 3.636 17.980 11.954 1.00 87.25 181 GLU A N 1
ATOM 1427 C CA . GLU A 1 181 ? 3.262 19.394 11.955 1.00 87.25 181 GLU A CA 1
ATOM 1428 C C . GLU A 1 181 ? 4.444 20.275 11.513 1.00 87.25 181 GLU A C 1
ATOM 1430 O O . GLU A 1 181 ? 5.578 20.074 11.946 1.00 87.25 181 GLU A O 1
ATOM 1435 N N . GLY A 1 182 ? 4.184 21.230 10.615 1.00 87.31 182 GLY A N 1
ATOM 1436 C CA . GLY A 1 182 ? 5.209 22.124 10.064 1.00 87.31 182 GLY A CA 1
ATOM 1437 C C . GLY A 1 182 ? 6.083 21.530 8.950 1.00 87.31 182 GLY A C 1
ATOM 1438 O O . GLY A 1 182 ? 7.013 22.201 8.509 1.00 87.31 182 GLY A O 1
ATOM 1439 N N . ARG A 1 183 ? 5.803 20.307 8.479 1.00 87.75 183 ARG A N 1
ATOM 1440 C CA . ARG A 1 183 ? 6.462 19.687 7.314 1.00 87.75 183 ARG A CA 1
ATOM 1441 C C . ARG A 1 183 ? 5.518 19.624 6.110 1.00 87.75 183 ARG A C 1
ATOM 1443 O O . ARG A 1 183 ? 4.295 19.661 6.266 1.00 87.75 183 ARG A O 1
ATOM 1450 N N . ASP A 1 184 ? 6.102 19.480 4.923 1.00 89.31 184 ASP A N 1
ATOM 1451 C CA . ASP A 1 184 ? 5.346 19.302 3.684 1.00 89.31 184 ASP A CA 1
ATOM 1452 C C . ASP A 1 184 ? 4.502 18.015 3.716 1.00 89.31 184 ASP A C 1
ATOM 1454 O O . ASP A 1 184 ? 4.907 17.003 4.307 1.00 89.31 184 ASP A O 1
ATOM 1458 N N . PRO A 1 185 ? 3.310 18.025 3.095 1.00 92.00 185 PRO A N 1
ATOM 1459 C CA . PRO A 1 185 ? 2.466 16.847 3.036 1.00 92.00 185 PRO A CA 1
ATOM 1460 C C . PRO A 1 185 ? 3.087 15.775 2.133 1.00 92.00 185 PRO A C 1
ATOM 1462 O O . PRO A 1 185 ? 3.639 16.070 1.075 1.00 92.00 185 PRO A O 1
ATOM 1465 N N . ILE A 1 186 ? 2.932 14.506 2.516 1.00 92.06 186 ILE A N 1
ATOM 1466 C CA . ILE A 1 186 ? 3.348 13.362 1.693 1.00 92.06 186 ILE A CA 1
ATOM 1467 C C . ILE A 1 186 ? 2.124 12.642 1.131 1.00 92.06 186 ILE A C 1
ATOM 1469 O O . ILE A 1 186 ? 1.062 12.637 1.751 1.00 92.06 186 ILE A O 1
ATOM 1473 N N . GLY A 1 187 ? 2.267 12.021 -0.039 1.00 92.44 187 GLY A N 1
ATOM 1474 C CA . GLY A 1 187 ? 1.180 11.311 -0.724 1.00 92.44 187 GLY A CA 1
ATOM 1475 C C . GLY A 1 187 ? 1.386 9.810 -0.871 1.00 92.44 187 GLY A C 1
ATOM 1476 O O . GLY A 1 187 ? 0.676 9.190 -1.649 1.00 92.44 187 GLY A O 1
ATOM 1477 N N . PHE A 1 188 ? 2.358 9.214 -0.180 1.00 91.75 188 PHE A N 1
ATOM 1478 C CA . PHE A 1 188 ? 2.717 7.804 -0.337 1.00 91.75 188 PHE A CA 1
ATOM 1479 C C . PHE A 1 188 ? 2.628 7.072 1.004 1.00 91.75 188 PHE A C 1
ATOM 1481 O O . PHE A 1 188 ? 3.427 7.284 1.912 1.00 91.75 188 PHE A O 1
ATOM 1488 N N . PHE A 1 189 ? 1.657 6.171 1.123 1.00 95.69 189 PHE A N 1
ATOM 1489 C CA . PHE A 1 189 ? 1.386 5.434 2.356 1.00 95.69 189 PHE A CA 1
ATOM 1490 C C . PHE A 1 189 ? 1.102 3.959 2.069 1.00 95.69 189 PHE A C 1
ATOM 1492 O O . PHE A 1 189 ? 0.650 3.636 0.968 1.00 95.69 189 PHE A O 1
ATOM 1499 N N . PRO A 1 190 ? 1.330 3.044 3.027 1.00 95.81 190 PRO A N 1
ATOM 1500 C CA . PRO A 1 190 ? 0.941 1.646 2.875 1.00 95.81 190 PRO A CA 1
ATOM 1501 C C . PRO A 1 190 ? -0.544 1.513 2.542 1.00 95.81 190 PRO A C 1
ATOM 1503 O O . PRO A 1 190 ? -1.355 2.351 2.941 1.00 95.81 190 PRO A O 1
ATOM 1506 N N . ILE A 1 191 ? -0.938 0.446 1.848 1.00 96.75 191 ILE A N 1
ATOM 1507 C CA . ILE A 1 191 ? -2.344 0.266 1.461 1.00 96.75 191 ILE A CA 1
ATOM 1508 C C . ILE A 1 191 ? -3.297 0.236 2.667 1.00 96.75 191 ILE A C 1
ATOM 1510 O O . ILE A 1 191 ? -4.452 0.653 2.581 1.00 96.75 191 ILE A O 1
ATOM 1514 N N . GLU A 1 192 ? -2.790 -0.209 3.809 1.00 98.00 192 GLU A N 1
ATOM 1515 C CA . GLU A 1 192 ? -3.467 -0.213 5.096 1.00 98.00 192 GLU A CA 1
ATOM 1516 C C . GLU A 1 192 ? -3.884 1.192 5.521 1.00 98.00 192 GLU A C 1
ATOM 1518 O O . GLU A 1 192 ? -5.020 1.384 5.950 1.00 98.00 192 GLU A O 1
ATOM 1523 N N . PHE A 1 193 ? -3.007 2.185 5.350 1.00 98.19 193 PHE A N 1
ATOM 1524 C CA . PHE A 1 193 ? -3.335 3.577 5.647 1.00 98.19 193 PHE A CA 1
ATOM 1525 C C . PHE A 1 193 ? -4.520 4.041 4.809 1.00 98.19 193 PHE A C 1
ATOM 1527 O O . PHE A 1 193 ? -5.472 4.584 5.361 1.00 98.19 193 PHE A O 1
ATOM 1534 N N . TRP A 1 194 ? -4.497 3.792 3.497 1.00 98.25 194 TRP A N 1
ATOM 1535 C CA . TRP A 1 194 ? -5.592 4.190 2.616 1.00 98.25 194 TRP A CA 1
ATOM 1536 C C . TRP A 1 194 ? -6.896 3.498 3.008 1.00 98.25 194 TRP A C 1
ATOM 1538 O O . TRP A 1 194 ? -7.918 4.164 3.167 1.00 98.25 194 TRP A O 1
ATOM 1548 N N . ALA A 1 195 ? -6.856 2.189 3.268 1.00 98.31 195 ALA A N 1
ATOM 1549 C CA . ALA A 1 195 ? -8.021 1.440 3.725 1.00 98.31 195 ALA A CA 1
ATOM 1550 C C . ALA A 1 195 ? -8.614 2.031 5.019 1.00 98.31 195 ALA A C 1
ATOM 1552 O O . ALA A 1 195 ? -9.823 2.266 5.087 1.00 98.31 195 ALA A O 1
ATOM 1553 N N . PHE A 1 196 ? -7.780 2.352 6.013 1.00 98.56 196 PHE A N 1
ATOM 1554 C CA . PHE A 1 196 ? -8.235 3.018 7.236 1.00 98.56 196 PHE A CA 1
ATOM 1555 C C . PHE A 1 196 ? -8.687 4.459 6.995 1.00 98.56 196 PHE A C 1
ATOM 1557 O O . PHE A 1 196 ? -9.668 4.882 7.598 1.00 98.56 196 PHE A O 1
ATOM 1564 N N . ARG A 1 197 ? -8.055 5.205 6.085 1.00 98.31 197 ARG A N 1
ATOM 1565 C CA . ARG A 1 197 ? -8.460 6.571 5.727 1.00 98.31 197 ARG A CA 1
ATOM 1566 C C . ARG A 1 197 ? -9.881 6.590 5.186 1.00 98.31 197 ARG A C 1
ATOM 1568 O O . ARG A 1 197 ? -10.663 7.448 5.583 1.00 98.31 197 ARG A O 1
ATOM 1575 N N . PHE A 1 198 ? -10.241 5.632 4.336 1.00 97.81 198 PHE A N 1
ATOM 1576 C CA . PHE A 1 198 ? -11.600 5.524 3.802 1.00 97.81 198 PHE A CA 1
ATOM 1577 C C . PHE A 1 198 ? -12.593 4.920 4.801 1.00 97.81 198 PHE A C 1
ATOM 1579 O O . PHE A 1 198 ? -13.765 5.293 4.807 1.00 97.81 198 PHE A O 1
ATOM 1586 N N . ALA A 1 199 ? -12.151 4.005 5.666 1.00 98.06 199 ALA A N 1
ATOM 1587 C CA . ALA A 1 199 ? -13.024 3.377 6.656 1.00 98.06 199 ALA A CA 1
ATOM 1588 C C . ALA A 1 199 ? -13.328 4.282 7.864 1.00 98.06 199 ALA A C 1
ATOM 1590 O O . ALA A 1 199 ? -14.471 4.329 8.324 1.00 98.06 199 ALA A O 1
ATOM 1591 N N . LEU A 1 200 ? -12.321 4.997 8.368 1.00 98.00 200 LEU A N 1
ATOM 1592 C CA . LEU A 1 200 ? -12.319 5.695 9.661 1.00 98.00 200 LEU A CA 1
ATOM 1593 C C . LEU A 1 200 ? -12.070 7.205 9.548 1.00 98.00 200 LEU A C 1
ATOM 1595 O O . LEU A 1 200 ? -12.217 7.924 10.535 1.00 98.00 200 LEU A O 1
ATOM 1599 N N . GLY A 1 201 ? -11.701 7.693 8.365 1.00 97.50 201 GLY A N 1
ATOM 1600 C CA . GLY A 1 201 ? -11.332 9.085 8.138 1.00 97.50 201 GLY A CA 1
ATOM 1601 C C . GLY A 1 201 ? -9.833 9.365 8.336 1.00 97.50 201 GLY A C 1
ATOM 1602 O O . GLY A 1 201 ? -9.093 8.552 8.901 1.00 97.50 201 GLY A O 1
ATOM 1603 N N . PRO A 1 202 ? -9.362 10.539 7.877 1.00 96.44 202 PRO A N 1
ATOM 1604 C CA . PRO A 1 202 ? -7.936 10.856 7.784 1.00 96.44 202 PRO A CA 1
ATOM 1605 C C . PRO A 1 202 ? -7.244 10.965 9.147 1.00 96.44 202 PRO A C 1
ATOM 1607 O O . PRO A 1 202 ? -6.141 10.455 9.312 1.00 96.44 202 PRO A O 1
ATOM 1610 N N . ALA A 1 203 ? -7.890 11.573 10.147 1.00 96.38 203 ALA A N 1
ATOM 1611 C CA . ALA A 1 203 ? -7.285 11.768 11.467 1.00 96.38 203 ALA A CA 1
ATOM 1612 C C . ALA A 1 203 ? -6.935 10.432 12.145 1.00 96.38 203 ALA A C 1
ATOM 1614 O O . ALA A 1 203 ? -5.813 10.243 12.615 1.00 96.38 203 ALA A O 1
ATOM 1615 N N . LYS A 1 204 ? -7.875 9.478 12.130 1.00 97.88 204 LYS A N 1
ATOM 1616 C CA . LYS A 1 204 ? -7.666 8.147 12.709 1.00 97.88 204 LYS A CA 1
ATOM 1617 C C . LYS A 1 204 ? -6.658 7.330 11.899 1.00 97.88 204 LYS A C 1
ATOM 1619 O O . LYS A 1 204 ? -5.830 6.644 12.486 1.00 97.88 204 LYS A O 1
ATOM 1624 N N . ALA A 1 205 ? -6.675 7.431 10.571 1.00 98.12 205 ALA A N 1
ATOM 1625 C CA . ALA A 1 205 ? -5.684 6.762 9.729 1.00 98.12 205 ALA A CA 1
ATOM 1626 C C . ALA A 1 205 ? -4.255 7.261 9.989 1.00 98.12 205 ALA A C 1
ATOM 1628 O O . ALA A 1 205 ? -3.331 6.453 10.042 1.00 98.12 205 ALA A O 1
ATOM 1629 N N . LEU A 1 206 ? -4.070 8.566 10.210 1.00 96.94 206 LEU A N 1
ATOM 1630 C CA . LEU A 1 206 ? -2.769 9.148 10.557 1.00 96.94 206 LEU A CA 1
ATOM 1631 C C . LEU A 1 206 ? -2.282 8.705 11.944 1.00 96.94 206 LEU A C 1
ATOM 1633 O O . LEU A 1 206 ? -1.095 8.442 12.114 1.00 96.94 206 LEU A O 1
ATOM 1637 N N . GLU A 1 207 ? -3.181 8.582 12.922 1.00 96.94 207 GLU A N 1
ATOM 1638 C CA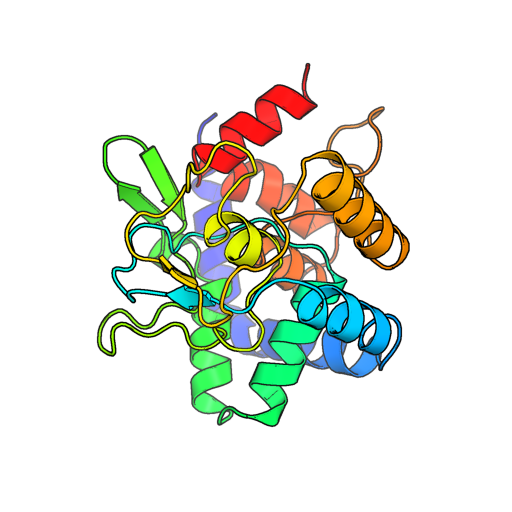 . GLU A 1 207 ? -2.861 7.990 14.229 1.00 96.94 207 GLU A CA 1
ATOM 1639 C C . GLU A 1 207 ? -2.397 6.536 14.077 1.00 96.94 207 GLU A C 1
ATOM 1641 O O . GLU A 1 207 ? -1.305 6.198 14.525 1.00 96.94 207 GLU A O 1
ATOM 1646 N N . ILE A 1 208 ? -3.163 5.702 13.364 1.00 97.69 208 ILE A N 1
ATOM 1647 C CA . ILE A 1 208 ? -2.803 4.300 13.085 1.00 97.69 208 ILE A CA 1
ATOM 1648 C C . ILE A 1 208 ? -1.464 4.217 12.344 1.00 97.69 208 ILE A C 1
ATOM 1650 O O . ILE A 1 208 ? -0.635 3.358 12.643 1.00 97.69 208 ILE A O 1
ATOM 1654 N N . TYR A 1 209 ? -1.223 5.112 11.387 1.00 96.38 209 TYR A N 1
ATOM 1655 C CA . TYR A 1 209 ? 0.031 5.138 10.649 1.00 96.38 209 TYR A CA 1
ATOM 1656 C C . TYR A 1 209 ? 1.232 5.376 11.563 1.00 96.38 209 TYR A C 1
ATOM 1658 O O . TYR A 1 209 ? 2.173 4.584 11.540 1.00 96.38 209 TYR A O 1
ATOM 1666 N N . ARG A 1 210 ? 1.178 6.417 12.399 1.00 94.75 210 ARG A N 1
ATOM 1667 C CA . ARG A 1 210 ? 2.279 6.783 13.301 1.00 94.75 210 ARG A CA 1
ATOM 1668 C C . ARG A 1 210 ? 2.511 5.752 14.402 1.00 94.75 210 ARG A C 1
ATOM 1670 O O . ARG A 1 210 ? 3.650 5.383 14.662 1.00 94.75 210 ARG A O 1
ATOM 1677 N N . GLU A 1 211 ? 1.436 5.291 15.030 1.00 95.94 211 GLU A N 1
ATOM 1678 C CA . GLU A 1 211 ? 1.491 4.478 16.252 1.00 95.94 211 GLU A CA 1
ATOM 1679 C C . GLU A 1 211 ? 1.615 2.972 15.971 1.00 95.94 211 GLU A C 1
ATOM 1681 O O . GLU A 1 211 ? 2.049 2.209 16.839 1.00 95.94 211 GLU A O 1
ATOM 1686 N N . ILE A 1 212 ? 1.214 2.524 14.774 1.00 96.62 212 ILE A N 1
ATOM 1687 C CA . ILE A 1 212 ? 1.173 1.101 14.413 1.00 96.62 212 ILE A CA 1
ATOM 1688 C C . ILE A 1 212 ? 1.975 0.815 13.147 1.00 96.62 212 ILE A C 1
ATOM 1690 O O . ILE A 1 212 ? 2.922 0.034 13.202 1.00 96.62 212 ILE A O 1
ATOM 1694 N N . LEU A 1 213 ? 1.626 1.416 12.004 1.00 95.50 213 LEU A N 1
ATOM 1695 C CA . LEU A 1 213 ? 2.216 1.009 10.718 1.00 95.50 213 LEU A CA 1
ATOM 1696 C C . LEU A 1 213 ? 3.710 1.337 10.623 1.00 95.50 213 LEU A C 1
ATOM 1698 O O . LEU A 1 213 ? 4.479 0.498 10.157 1.00 95.50 213 LEU A O 1
ATOM 1702 N N . VAL A 1 214 ? 4.133 2.518 11.081 1.00 94.06 214 VAL A N 1
ATOM 1703 C CA . VAL A 1 214 ? 5.551 2.906 11.076 1.00 94.06 214 VAL A CA 1
ATOM 1704 C C . VAL A 1 214 ? 6.393 1.951 11.944 1.00 94.06 214 VAL A C 1
ATOM 1706 O O . VAL A 1 214 ? 7.350 1.391 11.404 1.00 94.06 214 VAL A O 1
ATOM 1709 N N . PRO A 1 215 ? 6.049 1.676 13.223 1.00 93.56 215 PRO A N 1
ATOM 1710 C CA . PRO A 1 215 ? 6.753 0.676 14.036 1.00 93.56 215 PRO A CA 1
ATOM 1711 C C . PRO A 1 215 ? 6.687 -0.762 13.501 1.00 93.56 215 PRO A C 1
ATOM 1713 O O . PRO A 1 215 ? 7.614 -1.544 13.717 1.00 93.56 215 PRO A O 1
ATOM 1716 N N . ALA A 1 216 ? 5.607 -1.128 12.802 1.00 92.44 216 ALA A N 1
ATOM 1717 C CA . ALA A 1 216 ? 5.385 -2.481 12.283 1.00 92.44 216 ALA A CA 1
ATOM 1718 C C . ALA A 1 216 ? 6.316 -2.870 11.118 1.00 92.44 216 ALA A C 1
ATOM 1720 O O . ALA A 1 216 ? 6.325 -4.026 10.692 1.00 92.44 216 ALA A O 1
ATOM 1721 N N . SER A 1 217 ? 7.077 -1.921 10.569 1.00 90.62 217 SER A N 1
ATOM 1722 C CA . SER A 1 217 ? 7.923 -2.141 9.400 1.00 90.62 217 SER A CA 1
ATOM 1723 C C . SER A 1 217 ? 9.221 -1.354 9.526 1.00 90.62 217 SER A C 1
ATOM 1725 O O . SER A 1 217 ? 9.219 -0.123 9.506 1.00 90.62 217 SER A O 1
ATOM 1727 N N . THR A 1 218 ? 10.354 -2.054 9.604 1.00 89.25 218 THR A N 1
ATOM 1728 C CA . THR A 1 218 ? 11.683 -1.427 9.631 1.00 89.25 218 THR A CA 1
ATOM 1729 C C . THR A 1 218 ? 11.895 -0.477 8.439 1.00 89.25 218 THR A C 1
ATOM 1731 O O . THR A 1 218 ? 12.354 0.643 8.673 1.00 89.25 218 THR A O 1
ATOM 1734 N N . PRO A 1 219 ? 11.514 -0.825 7.189 1.00 84.88 219 PRO A N 1
ATOM 1735 C CA . PRO A 1 219 ? 11.528 0.128 6.076 1.00 84.88 219 PRO A CA 1
ATOM 1736 C C . PRO A 1 219 ? 10.723 1.411 6.329 1.00 84.88 219 PRO A C 1
ATOM 1738 O O . PRO A 1 219 ? 11.221 2.501 6.052 1.00 84.88 219 PRO A O 1
ATOM 1741 N N . LEU A 1 220 ? 9.511 1.308 6.892 1.00 87.06 220 LEU A N 1
ATOM 1742 C CA . LEU A 1 220 ? 8.698 2.489 7.214 1.00 87.06 220 LEU A CA 1
ATOM 1743 C C . LEU A 1 220 ? 9.303 3.303 8.356 1.00 87.06 220 LEU A C 1
ATOM 1745 O O . LEU A 1 220 ? 9.277 4.526 8.300 1.00 87.06 220 LEU A O 1
ATOM 1749 N N . THR A 1 221 ? 9.898 2.650 9.354 1.00 89.25 221 THR A N 1
ATOM 1750 C CA . THR A 1 221 ? 10.630 3.332 10.431 1.00 89.25 221 THR A CA 1
ATOM 1751 C C . THR A 1 221 ? 11.818 4.134 9.886 1.00 89.25 221 THR A C 1
ATOM 1753 O O . THR A 1 221 ? 12.030 5.268 10.318 1.00 89.25 221 THR A O 1
ATOM 1756 N N . ARG A 1 222 ? 12.581 3.587 8.925 1.00 87.06 222 ARG A N 1
ATOM 1757 C CA . ARG A 1 222 ? 13.696 4.307 8.275 1.00 87.06 222 ARG A CA 1
ATOM 1758 C C . ARG A 1 222 ? 13.189 5.535 7.518 1.00 87.06 222 ARG A C 1
ATOM 1760 O O . ARG A 1 222 ? 13.621 6.640 7.822 1.00 87.06 222 ARG A O 1
ATOM 1767 N N . LEU A 1 223 ? 12.195 5.348 6.648 1.00 83.31 223 LEU A N 1
ATOM 1768 C CA . LEU A 1 223 ? 11.549 6.437 5.909 1.00 83.31 223 LEU A CA 1
ATOM 1769 C C . LEU A 1 223 ? 11.009 7.530 6.847 1.00 83.31 223 LEU A C 1
ATOM 1771 O O . LEU A 1 223 ? 11.223 8.716 6.623 1.00 83.31 223 LEU A O 1
ATOM 1775 N N . TRP A 1 224 ? 10.333 7.133 7.926 1.00 84.88 224 TRP A N 1
ATOM 1776 C CA . TRP A 1 224 ? 9.835 8.048 8.950 1.00 84.88 224 TRP A CA 1
ATOM 1777 C C . TRP A 1 224 ? 10.957 8.832 9.633 1.00 84.88 224 TRP A C 1
ATOM 1779 O O . TRP A 1 224 ? 10.806 10.020 9.901 1.00 84.88 224 TRP A O 1
ATOM 1789 N N . SER A 1 225 ? 12.088 8.187 9.915 1.00 84.94 225 SER A N 1
ATOM 1790 C CA . SER A 1 225 ? 13.239 8.853 10.532 1.00 84.94 225 SER A CA 1
ATOM 1791 C C . SER A 1 225 ? 13.842 9.903 9.604 1.00 84.94 225 SER A C 1
ATOM 1793 O O . SER A 1 225 ? 14.201 10.978 10.074 1.00 84.94 225 SER A O 1
ATOM 1795 N N . ASP A 1 226 ? 13.903 9.625 8.301 1.00 83.00 226 ASP A N 1
ATOM 1796 C CA . ASP A 1 226 ? 14.415 10.574 7.310 1.00 83.00 226 ASP A CA 1
ATOM 1797 C C . ASP A 1 226 ? 13.489 11.787 7.152 1.00 83.00 226 ASP A C 1
ATOM 1799 O O . ASP A 1 226 ? 13.973 12.910 7.074 1.00 83.00 226 ASP A O 1
ATOM 1803 N N . LEU A 1 227 ? 12.166 11.590 7.217 1.00 76.62 227 LEU A N 1
ATOM 1804 C CA . LEU A 1 227 ? 11.187 12.689 7.209 1.00 76.62 227 LEU A CA 1
ATOM 1805 C C . LEU A 1 227 ? 11.256 13.586 8.460 1.00 76.62 227 LEU A C 1
ATOM 1807 O O . LEU A 1 227 ? 10.809 14.732 8.421 1.00 76.62 227 LEU A O 1
ATOM 1811 N N . ASN A 1 228 ? 11.782 13.068 9.575 1.00 71.44 228 ASN A N 1
ATOM 1812 C CA . ASN A 1 228 ? 11.944 13.813 10.828 1.00 71.44 228 ASN A CA 1
ATOM 1813 C C . ASN A 1 228 ? 13.276 14.573 10.930 1.00 71.44 228 ASN A C 1
ATOM 1815 O O . ASN A 1 228 ? 13.442 15.346 11.875 1.00 71.44 228 ASN A O 1
ATOM 1819 N N . ARG A 1 229 ? 14.216 14.356 10.002 1.00 72.31 229 ARG A N 1
ATOM 1820 C CA . ARG A 1 229 ? 15.453 15.145 9.906 1.00 72.31 229 ARG A CA 1
ATOM 1821 C C . ARG A 1 229 ? 15.147 16.489 9.258 1.00 72.31 229 ARG A C 1
ATOM 1823 O O . ARG A 1 229 ? 15.463 17.521 9.877 1.00 72.31 229 ARG A O 1
#

Radius of gyration: 17.3 Å; chains: 1; bounding box: 43×44×48 Å

Secondary structure (DSSP, 8-state):
----HHHHHHHHHHHHHHHHHHHHHHHHHHHHTTTTTHHHHHHHHHHSPPEE-----TT-B--EEEHHHHHHHHHHHHHHS-HHHHHHHHHHHH--GGGEEEETTEEEEB-TTEETTTTEETTGGG--HHHHHHHSPBTTS--S-TT-EESSSSPPPB-HHHHHHHHHHHHTTS--B--STTS--B-EEEHHHHHHHHHH-HHHHHHHIIIIITTT-HHHHHHHHHHT-

Sequence (229 aa):
MDMNQTLLSRLMDDVEAHFGAYLKRILLASTEYGMFGLPLLDALHNDLPRTRCGDCGACCNAVSIPSIEYHRIIRDLMARQNPALIRTLLKRVLRLDQRLADVGGENRLRCAFRDDEARQCVIHAVRPFACRFYGLQKADGSRDCPHVQELTLDPPPLTEERMTDLQAKILDISETHVVIEGRDPIGFFPIEFWAFRFALGPAKALEIYREILVPASTPLTRLWSDLNR